Protein AF-E6QLZ9-F1 (afdb_monomer_lite)

Radius of gyration: 23.4 Å; chains: 1; bounding box: 49×41×102 Å

pLDDT: mean 77.68, std 17.99, range [35.31, 97.25]

Foldseek 3Di:
DDDDPPPPPVVVVVVVLLVVLVVLLVVLQVCVVVPHQLQVSLVSLVVVCVVNNLVSSLSSLVSHDLVSLLRNLQRHDLDLARSNLANQALLSLLVSLLCVVVVPDLACPSVLSSLLNNLVRDDPPPPPVRNLSNVVNNLPRPCSLVSLLSNCLRPPLQQLLCCFQPVGSDPPDDDPVSVVVLVCLLLPVDDQDLVVSVVRGDDPPNPLADQPPVQHGPDDDDDPLSGCPRDPCSSSSVVLVCCCPSPVVSSSVSVSVNSVVSSVVSVVVVVVVVVVVD

Secondary structure (DSSP, 8-state):
-PPP-SSSHHHHHHHHHHHHHHHHHHHHHHHHHTT--HHHHHHHHHHHHHHH-HHHHHHHHTTS-HHHHHHHHHHH---TT-HHHHT--HHHHHHHHHHHHHH--TT-HHHHHHHHHHHT----TT-HHHHHHHHHHHHTSTTHHHHHHHHHHHH-HHHHHHHHHHS-SS-SS--HHHHHHHHHHHTTSS---HHHHHHHSPPS------B-TTS-BSSS---GGGSTT-STTHHHHHHHHHHHHH-HHHHHHHHHHHHHHHHHHHHHHHHHHHHTT-

Sequence (278 aa):
MPIDQADATGAADTSTAMADVQVTAHRIAEYLEFGGDPARAGKDIQSFADQQGDAAVLAIIDKLSDMDLSGILRQYDLTHTSPIQQVISPDRFAALVELEHKYAPGDYAELRGMLTGVLFAESDDTDDKHTTDCLEAMIWQPHAMELLAGMFVRHAEDGILNFWLYGSFLVTVTDADNDLWLRDCLNGHITLDLNVVRSRAAHSFGDYPDLDEEGLPHGSEFVESDTRFGMTDGDLQQLCWLLREHQEDFFMDMMLQVLRMLKSRGRAAQGRVSRGVA

Organism: NCBI:txid410659

Structure (mmCIF, N/CA/C/O backbone):
data_AF-E6QLZ9-F1
#
_entry.id   AF-E6QLZ9-F1
#
loop_
_atom_site.group_PDB
_atom_site.id
_atom_site.type_symbol
_atom_site.label_atom_id
_atom_site.label_alt_id
_atom_site.label_comp_id
_atom_site.label_asym_id
_atom_site.label_entity_id
_atom_site.label_seq_id
_atom_site.pdbx_PDB_ins_code
_atom_site.Cartn_x
_atom_site.Cartn_y
_atom_site.Cartn_z
_atom_site.occupancy
_atom_site.B_iso_or_equiv
_atom_site.auth_seq_id
_atom_site.auth_comp_id
_atom_site.auth_asym_id
_atom_site.auth_atom_id
_atom_site.pdbx_PDB_model_num
ATOM 1 N N . MET A 1 1 ? -4.915 2.468 62.883 1.00 41.09 1 MET A N 1
ATOM 2 C CA . MET A 1 1 ? -4.636 2.164 61.468 1.00 41.09 1 MET A CA 1
ATOM 3 C C . MET A 1 1 ? -5.912 2.426 60.691 1.00 41.09 1 MET A C 1
ATOM 5 O O . MET A 1 1 ? -6.865 1.690 60.922 1.00 41.09 1 MET A O 1
ATOM 9 N N . PRO A 1 2 ? -5.998 3.497 59.890 1.00 40.94 2 PRO A N 1
ATOM 10 C CA . PRO A 1 2 ? -7.073 3.624 58.921 1.00 40.94 2 PRO A CA 1
ATOM 11 C C . PRO A 1 2 ? -6.727 2.743 57.713 1.00 40.94 2 PRO A C 1
ATOM 13 O O . PRO A 1 2 ? -5.579 2.715 57.276 1.00 40.94 2 PRO A O 1
ATOM 16 N N . ILE A 1 3 ? -7.700 1.959 57.260 1.00 42.94 3 ILE A N 1
ATOM 17 C CA . ILE A 1 3 ? -7.596 1.127 56.062 1.00 42.94 3 ILE A CA 1
ATOM 18 C C . ILE A 1 3 ? -7.822 2.056 54.873 1.00 42.94 3 ILE A C 1
ATOM 20 O O . ILE A 1 3 ? -8.818 2.777 54.829 1.00 42.94 3 ILE A O 1
ATOM 24 N N . ASP A 1 4 ? -6.847 2.057 53.976 1.00 41.81 4 ASP A N 1
ATOM 25 C CA 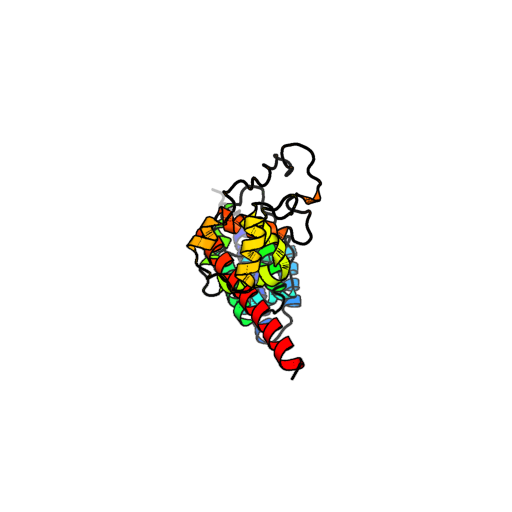. ASP A 1 4 ? -6.819 2.797 52.724 1.00 41.81 4 ASP A CA 1
ATOM 26 C C . ASP A 1 4 ? -8.030 2.400 51.864 1.00 41.81 4 ASP A C 1
ATOM 28 O O . ASP A 1 4 ? -8.203 1.232 51.519 1.00 41.81 4 ASP A O 1
ATOM 32 N N . GLN A 1 5 ? -8.923 3.354 51.598 1.00 43.41 5 GLN A N 1
ATOM 33 C CA . GLN A 1 5 ? -10.183 3.145 50.870 1.00 43.41 5 GLN A CA 1
ATOM 34 C C . GLN A 1 5 ? -10.114 3.684 49.429 1.00 43.41 5 GLN A C 1
ATOM 36 O O . GLN A 1 5 ? -11.146 3.854 48.787 1.00 43.41 5 GLN A O 1
ATOM 41 N N . ALA A 1 6 ? -8.910 3.965 48.919 1.00 44.19 6 ALA A N 1
ATOM 42 C CA . ALA A 1 6 ? -8.708 4.660 47.648 1.00 44.19 6 ALA A CA 1
ATOM 43 C C . ALA A 1 6 ? -8.648 3.753 46.398 1.00 4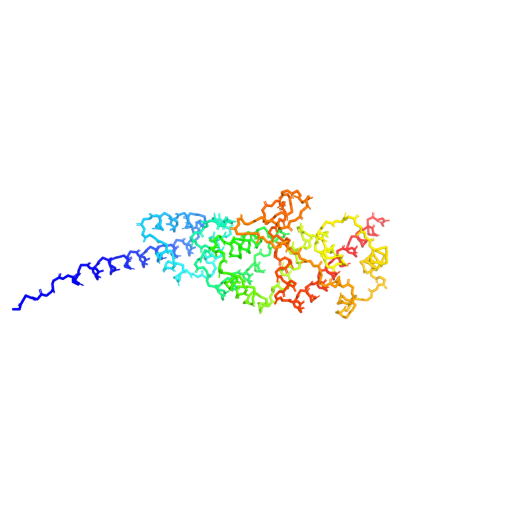4.19 6 ALA A C 1
ATOM 45 O O . ALA A 1 6 ? -8.690 4.275 45.291 1.00 44.19 6 ALA A O 1
ATOM 46 N N . ASP A 1 7 ? -8.605 2.423 46.541 1.00 45.38 7 ASP A N 1
ATOM 47 C CA . ASP A 1 7 ? -8.264 1.518 45.422 1.00 45.38 7 ASP A CA 1
ATOM 48 C C . ASP A 1 7 ? -9.463 0.758 44.806 1.00 45.38 7 ASP A C 1
ATOM 50 O O . ASP A 1 7 ? -9.324 0.002 43.849 1.00 45.38 7 ASP A O 1
ATOM 54 N N . ALA A 1 8 ? -10.678 0.939 45.337 1.00 46.69 8 ALA A N 1
ATOM 55 C CA . ALA A 1 8 ? -11.863 0.202 44.873 1.00 46.69 8 ALA A CA 1
ATOM 56 C C . ALA A 1 8 ? -12.632 0.901 43.734 1.00 46.69 8 ALA A C 1
ATOM 58 O O . ALA A 1 8 ? -13.356 0.245 42.986 1.00 46.69 8 ALA A O 1
ATOM 59 N N . THR A 1 9 ? -12.489 2.221 43.591 1.00 43.91 9 THR A N 1
ATOM 60 C CA . THR A 1 9 ? -13.260 3.020 42.624 1.00 43.91 9 THR A CA 1
ATOM 61 C C . THR A 1 9 ? -12.694 2.905 41.205 1.00 43.91 9 THR A C 1
ATOM 63 O O . THR A 1 9 ? -13.456 2.776 40.255 1.00 43.91 9 THR A O 1
ATOM 66 N N . GLY A 1 10 ? -11.364 2.839 41.057 1.00 41.75 10 GLY A N 1
ATOM 67 C CA . GLY A 1 10 ? -10.711 2.706 39.747 1.00 41.75 10 GLY A CA 1
ATOM 68 C C . GLY A 1 10 ? -10.923 1.345 39.073 1.00 41.75 10 GLY A C 1
ATOM 69 O O . GLY A 1 10 ? -11.013 1.276 37.850 1.00 41.75 10 GLY A O 1
ATOM 70 N N . ALA A 1 11 ? -11.065 0.269 39.856 1.00 44.88 11 ALA A N 1
ATOM 71 C CA . ALA A 1 11 ? -11.300 -1.086 39.346 1.00 44.88 11 ALA A CA 1
ATOM 72 C C . ALA A 1 11 ? -12.749 -1.314 38.863 1.00 44.88 11 ALA A C 1
ATOM 74 O O . ALA A 1 11 ? -12.989 -2.119 37.962 1.00 44.88 11 ALA A O 1
ATOM 75 N N . ALA A 1 12 ? -13.724 -0.610 39.448 1.00 47.06 12 ALA A N 1
ATOM 76 C CA . ALA A 1 12 ? -15.131 -0.712 39.056 1.00 47.06 12 ALA A CA 1
ATOM 77 C C . ALA A 1 12 ? -15.4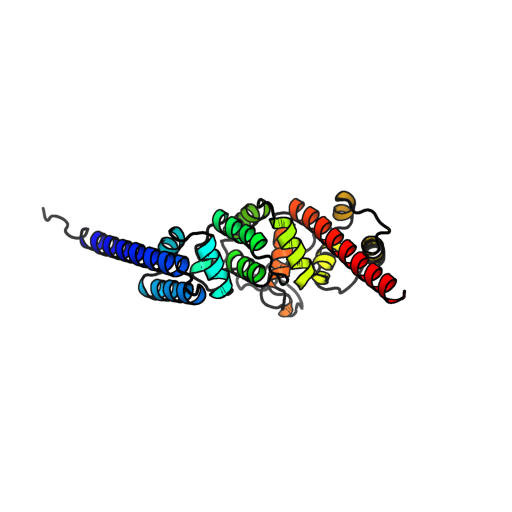24 0.027 37.735 1.00 47.06 12 ALA A C 1
ATOM 79 O O . ALA A 1 12 ? -16.148 -0.501 36.886 1.00 47.06 12 ALA A O 1
ATOM 80 N N . ASP A 1 13 ? -14.814 1.200 37.533 1.00 58.16 13 ASP A N 1
ATOM 81 C CA . ASP A 1 13 ? -14.963 1.988 36.301 1.00 58.16 13 ASP A CA 1
ATOM 82 C C . ASP A 1 13 ? -14.288 1.303 35.102 1.00 58.16 13 ASP A C 1
ATOM 84 O O . ASP A 1 13 ? -14.883 1.201 34.029 1.00 58.16 13 ASP A O 1
ATOM 88 N N . THR A 1 14 ? -13.099 0.715 35.291 1.00 59.75 14 THR A N 1
ATOM 89 C CA . THR A 1 14 ? -12.426 -0.069 34.234 1.00 59.75 14 THR A CA 1
ATOM 90 C C . THR A 1 14 ? -13.167 -1.363 33.896 1.00 59.75 14 THR A C 1
ATOM 92 O O . THR A 1 14 ? -13.288 -1.706 32.721 1.00 59.75 14 THR A O 1
ATOM 95 N N . SER A 1 15 ? -13.720 -2.072 34.887 1.00 62.19 15 SER A N 1
ATOM 96 C CA . SER A 1 15 ? -14.508 -3.287 34.632 1.00 62.19 15 SER A CA 1
ATOM 97 C C . SER A 1 15 ? -15.810 -3.004 33.875 1.00 62.19 15 SER A C 1
ATOM 99 O O . SER A 1 15 ? -16.261 -3.861 33.114 1.00 62.19 15 SER A O 1
ATOM 101 N N . THR A 1 16 ? -16.420 -1.835 34.085 1.00 66.75 16 THR A N 1
ATOM 102 C CA . THR A 1 16 ? -17.645 -1.421 33.382 1.00 66.75 16 THR A CA 1
ATOM 103 C C . THR A 1 16 ? -17.321 -1.005 31.947 1.00 66.75 16 THR A C 1
ATOM 105 O O . THR A 1 16 ? -17.942 -1.508 31.014 1.00 66.75 16 THR A O 1
ATOM 108 N N . ALA A 1 17 ? -16.261 -0.213 31.752 1.00 68.88 17 ALA A N 1
ATOM 109 C CA . ALA A 1 17 ? -15.787 0.175 30.424 1.00 68.88 17 ALA A CA 1
ATOM 110 C C . ALA A 1 17 ? -15.398 -1.038 29.556 1.00 68.88 17 ALA A C 1
ATOM 112 O O . ALA A 1 17 ? -15.766 -1.107 28.385 1.00 68.88 17 ALA A O 1
ATOM 113 N N . MET A 1 18 ? -14.724 -2.047 30.124 1.00 69.88 18 MET A N 1
ATOM 114 C CA . MET A 1 18 ? -14.396 -3.278 29.388 1.00 69.88 18 MET A CA 1
ATOM 115 C C . MET A 1 18 ? -15.630 -4.112 29.016 1.00 69.88 18 MET A C 1
ATOM 117 O O . MET A 1 18 ? -15.649 -4.739 27.955 1.00 69.88 18 MET A O 1
ATOM 121 N N . ALA A 1 19 ? -16.667 -4.129 29.858 1.00 79.12 19 ALA A N 1
ATOM 122 C CA . ALA A 1 19 ? -17.924 -4.797 29.526 1.00 79.12 19 ALA A CA 1
ATOM 123 C C . ALA A 1 19 ? -18.642 -4.084 28.366 1.00 79.12 19 ALA A C 1
ATOM 125 O O . ALA A 1 19 ? -19.123 -4.747 27.445 1.00 79.12 19 ALA A O 1
ATOM 126 N N . ASP A 1 20 ? -18.638 -2.750 28.364 1.00 82.06 20 ASP A N 1
ATOM 127 C CA . ASP A 1 20 ? -19.238 -1.934 27.305 1.00 82.06 20 ASP A CA 1
ATOM 128 C C . ASP A 1 20 ? -18.501 -2.088 25.966 1.00 82.06 20 ASP A C 1
ATOM 130 O O . ASP A 1 20 ? -19.143 -2.199 24.916 1.00 82.06 20 ASP A O 1
ATOM 134 N N . VAL A 1 21 ? -17.166 -2.188 25.993 1.00 84.75 21 VAL A N 1
ATOM 135 C CA . VAL A 1 21 ? -16.342 -2.538 24.822 1.00 84.75 21 VAL A CA 1
ATOM 136 C C . VAL A 1 21 ? -16.756 -3.897 24.261 1.00 84.75 21 VAL A C 1
ATOM 138 O O . VAL A 1 21 ? -17.013 -4.014 23.065 1.00 84.75 21 VAL A O 1
ATOM 141 N N . GLN A 1 22 ? -16.858 -4.924 25.111 1.00 84.12 22 GLN A N 1
ATOM 142 C CA . GLN A 1 22 ? -17.177 -6.284 24.673 1.00 84.12 22 GLN A CA 1
ATOM 143 C C . GLN A 1 22 ? -18.574 -6.363 24.039 1.00 84.12 22 GLN A C 1
ATOM 145 O O . GLN A 1 22 ? -18.751 -7.008 23.004 1.00 84.12 22 GLN A O 1
ATOM 150 N N . VAL A 1 23 ? -19.561 -5.691 24.639 1.00 87.88 23 VAL A N 1
ATOM 151 C CA . VAL A 1 23 ? -20.928 -5.607 24.101 1.00 87.88 23 VAL A CA 1
ATOM 152 C C . VAL A 1 23 ? -20.938 -4.867 22.765 1.00 87.88 23 VAL A C 1
ATOM 154 O O . VAL A 1 23 ? -21.578 -5.320 21.815 1.00 87.88 23 VAL A O 1
ATOM 157 N N . THR A 1 24 ? -20.211 -3.755 22.668 1.00 88.38 24 THR A N 1
ATOM 158 C CA . THR A 1 24 ? -20.151 -2.942 21.447 1.00 88.38 24 THR A CA 1
ATOM 159 C C . THR A 1 24 ? -19.466 -3.691 20.309 1.00 88.38 24 THR A C 1
ATOM 161 O O . THR A 1 24 ? -20.015 -3.755 19.209 1.00 88.38 24 THR A O 1
ATOM 164 N N . ALA A 1 25 ? -18.326 -4.330 20.576 1.00 87.19 25 ALA A N 1
ATOM 165 C CA . ALA A 1 25 ? -17.609 -5.136 19.597 1.00 87.19 25 ALA A CA 1
ATOM 166 C C . ALA A 1 25 ? -18.460 -6.303 19.082 1.00 87.19 25 ALA A C 1
ATOM 168 O O . ALA A 1 25 ? -18.544 -6.518 17.874 1.00 87.19 25 ALA A O 1
ATOM 169 N N . HIS A 1 26 ? -19.150 -7.013 19.982 1.00 89.38 26 HIS A N 1
ATOM 170 C CA . HIS A 1 26 ? -20.047 -8.100 19.594 1.00 89.38 26 HIS A CA 1
ATOM 171 C C . HIS A 1 26 ? -21.196 -7.603 18.709 1.00 89.38 26 HIS A C 1
ATOM 173 O O . HIS A 1 26 ? -21.475 -8.209 17.680 1.00 89.38 26 HIS A O 1
ATOM 179 N N . ARG A 1 27 ? -21.806 -6.461 19.056 1.00 92.50 27 ARG A N 1
ATOM 180 C CA . ARG A 1 27 ? -22.874 -5.843 18.258 1.00 92.50 27 ARG A CA 1
ATOM 181 C C . ARG A 1 27 ? -22.400 -5.456 16.858 1.00 92.50 27 ARG A C 1
ATOM 183 O O . ARG A 1 27 ? -23.151 -5.617 15.902 1.00 92.50 27 ARG A O 1
ATOM 190 N N . ILE A 1 28 ? -21.187 -4.915 16.737 1.00 91.75 28 ILE A N 1
ATOM 191 C CA . ILE A 1 28 ? -20.612 -4.529 15.442 1.00 91.75 28 ILE A CA 1
ATOM 192 C C . ILE A 1 28 ? -20.330 -5.771 14.594 1.00 91.75 28 ILE A C 1
ATOM 194 O O . ILE A 1 28 ? -20.731 -5.804 13.434 1.00 91.75 28 ILE A O 1
ATOM 198 N N . ALA A 1 29 ? -19.699 -6.794 15.173 1.00 88.94 29 ALA A N 1
ATOM 199 C CA . ALA A 1 29 ? -19.411 -8.042 14.470 1.00 88.94 29 ALA A CA 1
ATOM 200 C C . ALA A 1 29 ? -20.699 -8.727 13.983 1.00 88.94 29 ALA A C 1
ATOM 202 O O . ALA A 1 29 ? -20.805 -9.070 12.812 1.00 88.94 29 ALA A O 1
ATOM 203 N N . GLU A 1 30 ? -21.712 -8.840 14.848 1.00 92.44 30 GLU A N 1
ATOM 204 C CA . GLU A 1 30 ? -23.017 -9.404 14.486 1.00 92.44 30 GLU A CA 1
ATOM 205 C C . GLU A 1 30 ? -23.692 -8.586 13.370 1.00 92.44 30 GLU A C 1
ATOM 207 O O . GLU A 1 30 ? -24.206 -9.138 12.398 1.00 92.44 30 GLU A O 1
ATOM 212 N N . TYR A 1 31 ? -23.653 -7.253 13.465 1.00 92.88 31 TYR A N 1
ATOM 213 C CA . TYR A 1 31 ? -24.193 -6.371 12.432 1.00 92.88 31 TYR A CA 1
ATOM 214 C C . TYR A 1 31 ? -23.536 -6.606 11.064 1.00 92.88 31 TYR A C 1
ATOM 216 O O . TYR A 1 31 ? -24.244 -6.655 10.057 1.00 92.88 31 TYR A O 1
ATOM 224 N N . LEU A 1 32 ? -22.213 -6.778 11.021 1.00 91.50 32 LEU A N 1
ATOM 225 C CA . LEU A 1 32 ? -21.466 -7.030 9.786 1.00 91.50 32 LEU A CA 1
ATOM 226 C C . LEU A 1 32 ? -21.694 -8.447 9.245 1.00 91.50 32 LEU A C 1
ATOM 228 O O . LEU A 1 32 ? -21.910 -8.602 8.042 1.00 91.50 32 LEU A O 1
ATOM 232 N N . GLU A 1 33 ? -21.769 -9.457 10.117 1.00 89.88 33 GLU A N 1
ATOM 233 C CA . GLU A 1 33 ? -22.096 -10.842 9.744 1.00 89.88 33 GLU A CA 1
ATOM 234 C C . GLU A 1 33 ? -23.446 -10.929 9.012 1.00 89.88 33 GLU A C 1
ATOM 236 O O . GLU A 1 33 ? -23.596 -11.668 8.035 1.00 89.88 33 GLU A O 1
ATOM 241 N N . PHE A 1 34 ? -24.422 -10.114 9.424 1.00 91.31 34 PHE A N 1
ATOM 242 C CA . PHE A 1 34 ? -25.736 -10.033 8.783 1.00 91.31 34 PHE A CA 1
ATOM 243 C C . PHE A 1 34 ? -25.816 -9.033 7.614 1.00 91.31 34 PHE A C 1
ATOM 245 O O . PHE A 1 34 ? -26.915 -8.656 7.197 1.00 91.31 34 PHE A O 1
ATOM 252 N N . GLY A 1 35 ? -24.676 -8.633 7.040 1.00 87.75 35 GLY A N 1
ATOM 253 C CA . GLY A 1 35 ? -24.610 -7.785 5.846 1.00 87.75 35 GLY A CA 1
ATOM 254 C C . GLY A 1 35 ? -24.858 -6.301 6.119 1.00 87.75 35 GLY A C 1
ATOM 255 O O . GLY A 1 35 ? -25.320 -5.575 5.236 1.00 87.75 35 GLY A O 1
ATOM 256 N N . GLY A 1 36 ? -24.597 -5.853 7.346 1.00 90.56 36 GLY A N 1
ATOM 257 C CA . GLY A 1 36 ? -24.611 -4.447 7.714 1.00 90.56 36 GLY A CA 1
ATOM 258 C C . GLY A 1 36 ? -23.584 -3.622 6.934 1.00 90.56 36 GLY A C 1
ATOM 259 O O . GLY A 1 36 ? -22.563 -4.130 6.488 1.00 90.56 36 GLY A O 1
ATOM 260 N N . ASP A 1 37 ? -23.868 -2.329 6.776 1.00 89.81 37 ASP A N 1
ATOM 261 C CA . ASP A 1 37 ? -22.996 -1.352 6.112 1.00 89.81 37 ASP A CA 1
ATOM 262 C C . ASP A 1 37 ? -21.694 -1.099 6.911 1.00 89.81 37 ASP A C 1
ATOM 264 O O . ASP A 1 37 ? -21.768 -0.507 7.999 1.00 89.81 37 ASP A O 1
ATOM 268 N N . PRO A 1 38 ? -20.511 -1.472 6.385 1.00 88.50 38 PRO A N 1
ATOM 269 C CA . PRO A 1 38 ? -19.224 -1.236 7.038 1.00 88.50 38 PRO A CA 1
ATOM 270 C C . PRO A 1 38 ? -18.907 0.240 7.296 1.00 88.50 38 PRO A C 1
ATOM 272 O O . PRO A 1 38 ? -18.296 0.558 8.317 1.00 88.50 38 PRO A O 1
ATOM 275 N N . ALA A 1 39 ? -19.381 1.162 6.451 1.00 87.12 39 ALA A N 1
ATOM 276 C CA . ALA A 1 39 ? -19.193 2.595 6.679 1.00 87.12 39 ALA A CA 1
ATOM 277 C C . ALA A 1 39 ? -19.917 3.064 7.949 1.00 87.12 39 ALA A C 1
ATOM 279 O O . ALA A 1 39 ? -19.444 3.938 8.678 1.00 87.12 39 ALA A O 1
ATOM 280 N N . ARG A 1 40 ? -21.078 2.471 8.245 1.00 88.62 40 ARG A N 1
ATOM 281 C CA . ARG A 1 40 ? -21.809 2.742 9.485 1.00 88.62 40 ARG A CA 1
ATOM 282 C C . ARG A 1 40 ? -21.123 2.119 10.695 1.00 88.62 40 ARG A C 1
ATOM 284 O O . ARG A 1 40 ? -21.047 2.774 11.728 1.00 88.62 40 ARG A O 1
ATOM 291 N N . ALA A 1 41 ? -20.615 0.895 10.564 1.00 90.06 41 ALA A N 1
ATOM 292 C CA . ALA A 1 41 ? -19.849 0.256 11.630 1.00 90.06 41 ALA A CA 1
ATOM 293 C C . ALA A 1 41 ? -18.628 1.103 12.026 1.00 90.06 41 ALA A C 1
ATOM 295 O O . ALA A 1 41 ? -18.409 1.333 13.211 1.00 90.06 41 ALA A O 1
ATOM 296 N N . GLY A 1 42 ? -17.900 1.654 11.050 1.00 87.50 42 GLY A N 1
ATOM 297 C CA . GLY A 1 42 ? -16.791 2.572 11.316 1.00 87.50 42 GLY A CA 1
ATOM 298 C C . GLY A 1 42 ? -17.209 3.844 12.068 1.00 87.50 42 GLY A C 1
ATOM 299 O O . GLY A 1 42 ? -16.577 4.202 13.060 1.00 87.50 42 GLY A O 1
ATOM 300 N N . LYS A 1 43 ? -18.334 4.473 11.689 1.00 86.75 43 LYS A N 1
ATOM 301 C CA . LYS A 1 43 ? -18.897 5.626 12.430 1.00 86.75 43 LYS A CA 1
ATOM 302 C C . LYS A 1 43 ? -19.240 5.285 13.874 1.00 86.75 43 LYS A C 1
ATOM 304 O O . LYS A 1 43 ? -19.033 6.111 14.762 1.00 86.75 43 LYS A O 1
ATOM 309 N N . ASP A 1 44 ? -19.785 4.094 14.103 1.00 88.12 44 ASP A N 1
ATOM 310 C CA . ASP A 1 44 ? -20.133 3.627 15.442 1.00 88.12 44 ASP A CA 1
ATOM 311 C C . ASP A 1 44 ? -18.869 3.409 16.294 1.00 88.12 44 ASP A C 1
ATOM 313 O O . ASP A 1 44 ? -18.875 3.765 17.472 1.00 88.12 44 ASP A O 1
ATOM 317 N N . ILE A 1 45 ? -17.780 2.896 15.702 1.00 87.81 45 ILE A N 1
ATOM 318 C CA . ILE A 1 45 ? -16.473 2.756 16.372 1.00 87.81 45 ILE A CA 1
ATOM 319 C C . ILE A 1 45 ? -15.902 4.129 16.727 1.00 87.81 45 ILE A C 1
ATOM 321 O O . ILE A 1 45 ? -15.531 4.342 17.878 1.00 87.81 45 ILE A O 1
ATOM 325 N N . GLN A 1 46 ? -15.889 5.077 15.786 1.00 84.69 46 GLN A N 1
ATOM 326 C CA . GLN A 1 46 ? -15.408 6.437 16.048 1.00 84.69 46 GLN A CA 1
ATOM 327 C C . GLN A 1 46 ? -16.229 7.125 17.141 1.00 84.69 46 GLN A C 1
ATOM 329 O O . GLN A 1 46 ? -15.681 7.670 18.090 1.00 84.69 46 GLN A O 1
ATOM 334 N N . SER A 1 47 ? -17.558 7.037 17.061 1.00 85.62 47 SER A N 1
ATOM 335 C CA . SER A 1 47 ? -18.445 7.644 18.061 1.00 85.62 47 SER A CA 1
ATOM 336 C C . SER A 1 47 ? -18.225 7.057 19.457 1.00 85.62 47 SER A C 1
ATOM 338 O O . SER A 1 47 ? -18.469 7.731 20.458 1.00 85.62 47 SER A O 1
ATOM 340 N N . PHE A 1 48 ? -17.813 5.789 19.532 1.00 84.88 48 PHE A N 1
ATOM 341 C CA . PHE A 1 48 ? -17.444 5.133 20.778 1.00 84.88 48 PHE A CA 1
ATOM 342 C C . PHE A 1 48 ? -16.061 5.586 21.270 1.00 84.88 48 PHE A C 1
ATOM 344 O O . PHE A 1 48 ? -15.913 5.846 22.463 1.00 84.88 48 PHE A O 1
ATOM 351 N N . ALA A 1 49 ? -15.093 5.765 20.364 1.00 82.12 49 ALA A N 1
ATOM 352 C CA . ALA A 1 49 ? -13.787 6.367 20.648 1.00 82.12 49 ALA A CA 1
ATOM 353 C C . ALA A 1 49 ? -13.931 7.755 21.281 1.00 82.12 49 ALA A C 1
ATOM 355 O O . ALA A 1 49 ? -13.385 8.011 22.348 1.00 82.12 49 ALA A O 1
ATOM 356 N N . ASP A 1 50 ? -14.762 8.615 20.690 1.00 83.56 50 ASP A N 1
ATOM 357 C CA . ASP A 1 50 ? -14.993 9.981 21.171 1.00 83.56 50 ASP A CA 1
ATOM 358 C C . ASP A 1 50 ? -15.558 10.015 22.609 1.00 83.56 50 ASP A C 1
ATOM 360 O O . ASP A 1 50 ? -15.430 11.015 23.316 1.00 83.56 50 ASP A O 1
ATOM 364 N N . GLN A 1 51 ? -16.201 8.927 23.054 1.00 84.50 51 GLN A N 1
ATOM 365 C CA . GLN A 1 51 ? -16.801 8.800 24.387 1.00 84.50 51 GLN A CA 1
ATOM 366 C C . GLN A 1 51 ? -15.885 8.112 25.406 1.00 84.50 51 GLN A C 1
ATOM 368 O O . GLN A 1 51 ? -15.939 8.455 26.586 1.00 84.50 51 GLN A O 1
ATOM 373 N N . GLN A 1 52 ? -15.097 7.124 24.975 1.00 81.50 52 GLN A N 1
ATOM 374 C CA . GLN A 1 52 ? -14.355 6.205 25.853 1.00 81.50 52 GLN A CA 1
ATOM 375 C C . GLN A 1 52 ? -12.825 6.294 25.692 1.00 81.50 52 GLN A C 1
ATOM 377 O O . GLN A 1 52 ? -12.088 5.687 26.469 1.00 81.50 52 GLN A O 1
ATOM 382 N N . GLY A 1 53 ? -12.340 7.059 24.712 1.00 81.69 53 GLY A N 1
ATOM 383 C CA . GLY A 1 53 ? -10.931 7.207 24.346 1.00 81.69 53 GLY A CA 1
ATOM 384 C C . GLY A 1 53 ? -10.404 6.118 23.399 1.00 81.69 53 GLY A C 1
ATOM 385 O O . GLY A 1 53 ? -11.033 5.080 23.181 1.00 81.69 53 GLY A O 1
ATOM 386 N N . ASP A 1 54 ? -9.198 6.334 22.870 1.00 77.88 54 ASP A N 1
ATOM 387 C CA . ASP A 1 54 ? -8.590 5.498 21.816 1.00 77.88 54 ASP A CA 1
ATOM 388 C C . ASP A 1 54 ? -8.249 4.073 22.276 1.00 77.88 54 ASP A C 1
ATOM 390 O O . ASP A 1 54 ? -8.305 3.119 21.499 1.00 77.88 54 ASP A O 1
ATOM 394 N N . ALA A 1 55 ? -7.988 3.878 23.573 1.00 78.94 55 ALA A N 1
ATOM 395 C CA . ALA A 1 55 ? -7.783 2.545 24.147 1.00 78.94 55 ALA A CA 1
ATOM 396 C C . ALA A 1 55 ? -9.005 1.627 23.940 1.00 78.94 55 ALA A C 1
ATOM 398 O O . ALA A 1 55 ? -8.871 0.404 23.840 1.00 78.94 55 ALA A O 1
ATOM 399 N N . ALA A 1 56 ? -10.200 2.215 23.845 1.00 80.12 56 ALA A N 1
ATOM 400 C CA . ALA A 1 56 ? -11.437 1.495 23.596 1.00 80.12 56 ALA A CA 1
ATOM 401 C C . ALA A 1 56 ? -11.554 1.054 22.121 1.00 80.12 56 ALA A C 1
ATOM 403 O O . ALA A 1 56 ? -12.105 -0.012 21.841 1.00 80.12 56 ALA A O 1
ATOM 404 N N . VAL A 1 57 ? -10.970 1.819 21.190 1.00 82.81 57 VAL A N 1
ATOM 405 C CA . VAL A 1 57 ? -10.899 1.493 19.754 1.00 82.81 57 VAL A CA 1
ATOM 406 C C . VAL A 1 57 ? -10.044 0.258 19.525 1.00 82.81 57 VAL A C 1
ATOM 408 O O . VAL A 1 57 ? -10.506 -0.691 18.891 1.00 82.81 57 VAL A O 1
ATOM 411 N N . LEU A 1 58 ? -8.847 0.220 20.121 1.00 83.69 58 LEU A N 1
ATOM 412 C CA . LEU A 1 58 ? -7.963 -0.947 20.068 1.00 83.69 58 LEU A CA 1
ATOM 413 C C . LEU A 1 58 ? -8.684 -2.214 20.552 1.00 83.69 58 LEU A C 1
ATOM 415 O O . LEU A 1 58 ? -8.627 -3.260 19.906 1.00 83.69 58 LEU A O 1
ATOM 419 N N . ALA A 1 59 ? -9.406 -2.112 21.669 1.00 83.50 59 ALA A N 1
ATOM 420 C CA . ALA A 1 59 ? -10.095 -3.248 22.263 1.00 83.50 59 ALA A CA 1
ATOM 421 C C . ALA A 1 59 ? -11.302 -3.734 21.435 1.00 83.50 59 ALA A C 1
ATOM 423 O O . ALA A 1 59 ? -11.600 -4.929 21.453 1.00 83.50 59 ALA A O 1
ATOM 424 N N . ILE A 1 60 ? -11.974 -2.850 20.684 1.00 87.38 60 ILE A N 1
ATOM 425 C CA . ILE A 1 60 ? -12.993 -3.253 19.701 1.00 87.38 60 ILE A CA 1
ATOM 426 C C . ILE A 1 60 ? -12.336 -3.920 18.493 1.00 87.38 60 ILE A C 1
ATOM 428 O O . ILE A 1 60 ? -12.762 -4.999 18.082 1.00 87.38 60 ILE A O 1
ATOM 432 N N . ILE A 1 61 ? -11.299 -3.296 17.933 1.00 88.06 61 ILE A N 1
ATOM 433 C CA . ILE A 1 61 ? -10.617 -3.779 16.730 1.00 88.06 61 ILE A CA 1
ATOM 434 C C . ILE A 1 61 ? -10.045 -5.177 16.958 1.00 88.06 61 ILE A C 1
ATOM 436 O O . ILE A 1 61 ? -10.220 -6.044 16.104 1.00 88.06 61 ILE A O 1
ATOM 440 N N . ASP A 1 62 ? -9.457 -5.456 18.123 1.00 86.56 62 ASP A N 1
ATOM 441 C CA . ASP A 1 62 ? -8.975 -6.790 18.530 1.00 86.56 62 ASP A CA 1
ATOM 442 C C . ASP A 1 62 ? -10.047 -7.899 18.448 1.00 86.56 62 ASP A C 1
ATOM 444 O O . ASP A 1 62 ? -9.727 -9.082 18.352 1.00 86.56 62 ASP A O 1
ATOM 448 N N . LYS A 1 63 ? -11.337 -7.544 18.460 1.00 87.69 63 LYS A N 1
ATOM 449 C CA . LYS A 1 63 ? -12.453 -8.501 18.384 1.00 87.69 63 LYS A CA 1
ATOM 450 C C . LYS A 1 63 ? -13.065 -8.648 16.996 1.00 87.69 63 LYS A C 1
ATOM 452 O O . LYS A 1 63 ? -13.851 -9.574 16.799 1.00 87.69 63 LYS A O 1
ATOM 457 N N . LEU A 1 64 ? -12.742 -7.766 16.055 1.00 89.38 64 LEU A N 1
ATOM 458 C CA . LEU A 1 64 ? -13.233 -7.861 14.681 1.00 89.38 64 LEU A CA 1
ATOM 459 C C . LEU A 1 64 ? -12.434 -8.895 13.888 1.00 89.38 64 LEU A C 1
ATOM 461 O O . LEU A 1 64 ? -11.243 -9.083 14.129 1.00 89.38 64 LEU A O 1
ATOM 465 N N . SER A 1 65 ? -13.073 -9.544 12.914 1.00 91.19 65 SER A N 1
ATOM 466 C CA . SER A 1 65 ? -12.339 -10.345 11.934 1.00 91.19 65 SER A CA 1
ATOM 467 C C . SER A 1 65 ? -11.560 -9.436 10.973 1.00 91.19 65 SER A C 1
ATOM 469 O O . SER A 1 65 ? -11.917 -8.272 10.782 1.00 91.19 65 SER A O 1
ATOM 471 N N . ASP A 1 66 ? -10.515 -9.954 10.324 1.00 91.06 66 ASP A N 1
ATOM 472 C CA . ASP A 1 66 ? -9.769 -9.172 9.324 1.00 91.06 66 ASP A CA 1
ATOM 473 C C . ASP A 1 66 ? -10.631 -8.823 8.103 1.00 91.06 66 ASP A C 1
ATOM 475 O O . ASP A 1 66 ? -10.434 -7.786 7.476 1.00 91.06 66 ASP A O 1
ATOM 479 N N . MET A 1 67 ? -11.631 -9.652 7.784 1.00 89.25 67 MET A N 1
ATOM 480 C CA . MET A 1 67 ? -12.587 -9.374 6.710 1.00 89.25 67 MET A CA 1
ATOM 481 C C . MET A 1 67 ? -13.484 -8.181 7.055 1.00 89.25 67 MET A C 1
ATOM 483 O O . MET A 1 67 ? -13.652 -7.288 6.226 1.00 89.25 67 MET A O 1
ATOM 487 N N . ASP A 1 68 ? -14.011 -8.146 8.279 1.00 90.19 68 ASP A N 1
ATOM 488 C CA . ASP A 1 68 ? -14.850 -7.049 8.769 1.00 90.19 68 ASP A CA 1
ATOM 489 C C . ASP A 1 68 ? -14.055 -5.748 8.867 1.00 90.19 68 ASP A C 1
ATOM 491 O O . ASP A 1 68 ? -14.503 -4.704 8.393 1.00 90.19 68 ASP A O 1
ATOM 495 N N . LEU A 1 69 ? -12.844 -5.820 9.430 1.00 89.12 69 LEU A N 1
ATOM 496 C CA . LEU A 1 69 ? -11.955 -4.670 9.548 1.00 89.12 69 LEU A CA 1
ATOM 497 C C . LEU A 1 69 ? -11.543 -4.134 8.170 1.00 89.12 69 LEU A C 1
ATOM 499 O O . LEU A 1 69 ? -11.614 -2.929 7.946 1.00 89.12 69 LEU A O 1
ATOM 503 N N . SER A 1 70 ? -11.194 -5.015 7.225 1.00 87.69 70 SER A N 1
ATOM 504 C CA . SER A 1 70 ? -10.936 -4.639 5.829 1.00 87.69 70 SER A CA 1
ATOM 505 C C . SER A 1 70 ? -12.154 -3.942 5.218 1.00 87.69 70 SER A C 1
ATOM 507 O O . SER A 1 70 ? -12.021 -2.865 4.642 1.00 87.69 70 SER A O 1
ATOM 509 N N . GLY A 1 71 ? -13.360 -4.487 5.408 1.00 87.38 71 GLY A N 1
ATOM 510 C CA . GLY A 1 71 ? -14.598 -3.866 4.939 1.00 87.38 71 GLY A CA 1
ATOM 511 C C . GLY A 1 71 ? -14.815 -2.456 5.495 1.00 87.38 71 GLY A C 1
ATOM 512 O O . GLY A 1 71 ? -15.197 -1.558 4.741 1.00 87.38 71 GLY A O 1
ATOM 513 N N . ILE A 1 72 ? -14.538 -2.253 6.787 1.00 87.69 72 ILE A N 1
ATOM 514 C CA . ILE A 1 72 ? -14.623 -0.942 7.441 1.00 87.69 72 ILE A CA 1
ATOM 515 C C . ILE A 1 72 ? -13.601 0.018 6.833 1.00 87.69 72 ILE A C 1
ATOM 517 O O . ILE A 1 72 ? -14.001 1.075 6.360 1.00 87.69 72 ILE A O 1
ATOM 521 N N . LEU A 1 73 ? -12.315 -0.340 6.777 1.00 84.31 73 LEU A N 1
ATOM 522 C CA . LEU A 1 73 ? -11.266 0.543 6.245 1.00 84.31 73 LEU A CA 1
ATOM 523 C C . LEU A 1 73 ? -11.549 0.967 4.798 1.00 84.31 73 LEU A C 1
ATOM 525 O O . LEU A 1 73 ? -11.417 2.135 4.453 1.00 84.31 73 LEU A O 1
ATOM 529 N N . ARG A 1 74 ? -12.042 0.048 3.963 1.00 80.75 74 ARG A N 1
ATOM 530 C CA . ARG A 1 74 ? -12.380 0.340 2.562 1.00 80.75 74 ARG A CA 1
ATOM 531 C C . ARG A 1 74 ? -13.509 1.360 2.391 1.00 80.75 74 ARG A C 1
ATOM 533 O O . ARG A 1 74 ? -13.521 2.085 1.401 1.00 80.75 74 ARG A O 1
ATOM 540 N N . GLN A 1 75 ? -14.507 1.349 3.275 1.00 79.12 75 GLN A N 1
ATOM 541 C CA . GLN A 1 75 ? -15.767 2.084 3.070 1.00 79.12 75 GLN A CA 1
ATOM 542 C C . GLN A 1 75 ? -15.951 3.263 4.019 1.00 79.12 75 GLN A C 1
ATOM 544 O O . GLN A 1 75 ? -16.719 4.179 3.722 1.00 79.12 75 GLN A O 1
ATOM 549 N N . TYR A 1 76 ? -15.296 3.219 5.173 1.00 73.56 76 TYR A N 1
ATOM 550 C CA . TYR A 1 76 ? -15.394 4.244 6.193 1.00 73.56 76 TYR A CA 1
ATOM 551 C C . TYR A 1 76 ? -14.257 5.254 6.093 1.00 73.56 76 TYR A C 1
ATOM 553 O O . TYR A 1 76 ? -14.538 6.451 6.117 1.00 73.56 76 TYR A O 1
ATOM 561 N N . ASP A 1 77 ? -13.004 4.797 5.994 1.00 64.88 77 ASP A N 1
ATOM 562 C CA . ASP A 1 77 ? -11.884 5.676 6.314 1.00 64.88 77 ASP A CA 1
ATOM 563 C C . ASP A 1 77 ? -10.600 5.373 5.542 1.00 64.88 77 ASP A C 1
ATOM 565 O O . ASP A 1 77 ? -9.906 4.388 5.799 1.00 64.88 77 ASP A O 1
ATOM 569 N N . LEU A 1 78 ? -10.270 6.284 4.625 1.00 61.25 78 LEU A N 1
ATOM 570 C CA . LEU A 1 78 ? -8.981 6.353 3.934 1.00 61.25 78 LEU A CA 1
ATOM 571 C C . LEU A 1 78 ? -8.156 7.565 4.415 1.00 61.25 78 LEU A C 1
ATOM 573 O O . LEU A 1 78 ? -7.215 7.959 3.733 1.00 61.25 78 LEU A O 1
ATOM 577 N N . THR A 1 79 ? -8.531 8.212 5.529 1.00 59.56 79 THR A N 1
ATOM 578 C CA . THR A 1 79 ? -7.881 9.444 6.007 1.00 59.56 79 THR A CA 1
ATOM 579 C C . THR A 1 79 ? -6.893 9.172 7.139 1.00 59.56 79 THR A C 1
ATOM 581 O O . THR A 1 79 ? -7.188 8.420 8.060 1.00 59.56 79 THR A O 1
ATOM 584 N N . HIS A 1 80 ? -5.738 9.844 7.097 1.00 55.09 80 HIS A N 1
ATOM 585 C CA . HIS A 1 80 ? -4.602 9.668 8.018 1.00 55.09 80 HIS A CA 1
ATOM 586 C C . HIS A 1 80 ? -4.874 9.973 9.499 1.00 55.09 80 HIS A C 1
ATOM 588 O O . HIS A 1 80 ? -4.039 9.687 10.352 1.00 55.09 80 HIS A O 1
ATOM 594 N N . THR A 1 81 ? -6.012 10.591 9.819 1.00 59.41 81 THR A N 1
ATOM 595 C CA . THR A 1 81 ? -6.348 11.053 11.175 1.00 59.41 81 THR A CA 1
ATOM 596 C C . THR A 1 81 ? -7.258 10.079 11.924 1.00 59.41 81 THR A C 1
ATOM 598 O O . THR A 1 81 ? -7.858 10.446 12.932 1.00 59.41 81 THR A O 1
ATOM 601 N N . SER A 1 82 ? -7.429 8.857 11.415 1.00 69.44 82 SER A N 1
ATOM 602 C CA . SER A 1 82 ? -8.328 7.866 12.001 1.00 69.44 82 SER A CA 1
ATOM 603 C C . SER A 1 82 ? -7.696 7.141 13.196 1.00 69.44 82 SER A C 1
ATOM 605 O O . SER A 1 82 ? -6.707 6.424 13.007 1.00 69.44 82 SER A O 1
ATOM 607 N N . PRO A 1 83 ? -8.307 7.172 14.396 1.00 73.88 83 PRO A N 1
ATOM 608 C CA . PRO A 1 83 ? -7.897 6.331 15.524 1.00 73.88 83 PRO A CA 1
ATOM 609 C C . PRO A 1 83 ? -7.931 4.832 15.195 1.00 73.88 83 PRO A C 1
ATOM 611 O O . PRO A 1 83 ? -7.225 4.041 15.813 1.00 73.88 83 PRO A O 1
ATOM 614 N N . ILE A 1 84 ? -8.746 4.421 14.212 1.00 79.19 84 ILE A N 1
ATOM 615 C CA . ILE A 1 84 ? -8.832 3.026 13.760 1.00 79.19 84 ILE A CA 1
ATOM 616 C C . ILE A 1 84 ? -7.532 2.602 13.073 1.00 79.19 84 ILE A C 1
ATOM 618 O O . ILE A 1 84 ? -7.086 1.480 13.290 1.00 79.19 84 ILE A O 1
ATOM 622 N N . GLN A 1 85 ? -6.927 3.475 12.261 1.00 76.25 85 GLN A N 1
ATOM 623 C CA . GLN A 1 85 ? -5.705 3.170 11.508 1.00 76.25 85 GLN A CA 1
ATOM 624 C C . GLN A 1 85 ? -4.460 3.174 12.408 1.00 76.25 85 GLN A C 1
ATOM 626 O O . GLN A 1 85 ? -3.588 2.329 12.231 1.00 76.25 85 GLN A O 1
ATOM 631 N N . GLN A 1 86 ? -4.426 4.037 13.430 1.00 75.62 86 GLN A N 1
ATOM 632 C CA . GLN A 1 86 ? -3.297 4.173 14.367 1.00 75.62 86 GLN A CA 1
ATOM 633 C C . GLN A 1 86 ? -3.073 2.959 15.282 1.00 75.62 86 GLN A C 1
ATOM 635 O O . GLN A 1 86 ? -1.989 2.783 15.830 1.00 75.62 86 GLN A O 1
ATOM 640 N N . VAL A 1 87 ? -4.091 2.120 15.485 1.00 80.88 87 VAL A N 1
ATOM 641 C CA . VAL A 1 87 ? -4.011 0.979 16.416 1.00 80.88 87 VAL A CA 1
ATOM 642 C C . VAL A 1 87 ? -3.804 -0.367 15.715 1.00 80.88 87 VAL A C 1
ATOM 644 O O . VAL A 1 87 ? -3.829 -1.417 16.363 1.00 80.88 87 VAL A O 1
ATOM 647 N N . ILE A 1 88 ? -3.623 -0.367 14.392 1.00 85.69 88 ILE A N 1
ATOM 648 C CA . ILE A 1 88 ? -3.400 -1.585 13.609 1.00 85.69 88 ILE A CA 1
ATOM 649 C C . ILE A 1 88 ? -1.956 -2.049 13.818 1.00 85.69 88 ILE A C 1
ATOM 651 O O . ILE A 1 88 ? -1.011 -1.310 13.576 1.00 85.69 88 ILE A O 1
ATOM 655 N N . SER A 1 89 ? -1.766 -3.295 14.257 1.00 88.88 89 SER A N 1
ATOM 656 C CA . SER A 1 89 ? -0.423 -3.875 14.362 1.00 88.88 89 SER A CA 1
ATOM 657 C C . SER A 1 89 ? 0.166 -4.199 12.978 1.00 88.88 89 SER A C 1
ATOM 659 O O . SER A 1 89 ? -0.599 -4.513 12.063 1.00 88.88 89 SER A O 1
ATOM 661 N N . PRO A 1 90 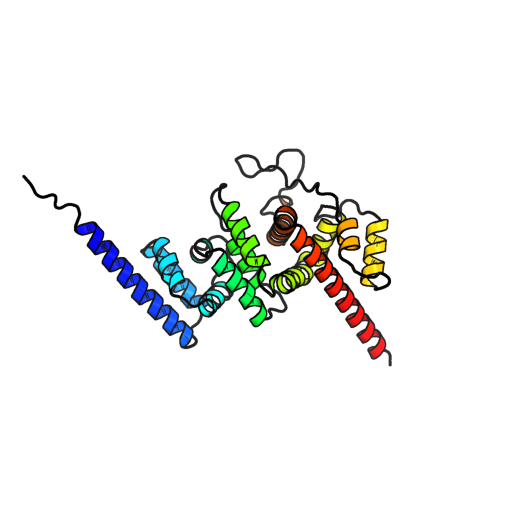? 1.505 -4.242 12.822 1.00 91.94 90 PRO A N 1
ATOM 662 C CA . PRO A 1 90 ? 2.157 -4.585 11.553 1.00 91.94 90 PRO A CA 1
ATOM 663 C C . PRO A 1 90 ? 1.672 -5.892 10.913 1.00 91.94 90 PRO A C 1
ATOM 665 O O . PRO A 1 90 ? 1.324 -5.924 9.733 1.00 91.94 90 PRO A O 1
ATOM 668 N N . ASP A 1 91 ? 1.560 -6.962 11.703 1.00 92.69 91 ASP A N 1
ATOM 669 C CA . ASP A 1 91 ? 1.072 -8.261 11.219 1.00 92.69 91 ASP A CA 1
ATOM 670 C C . ASP A 1 91 ? -0.367 -8.177 10.702 1.00 92.69 91 ASP A C 1
ATOM 672 O O . ASP A 1 91 ? -0.730 -8.803 9.702 1.00 92.69 91 ASP A O 1
ATOM 676 N N . ARG A 1 92 ? -1.202 -7.387 11.384 1.00 91.88 92 ARG A N 1
ATOM 677 C CA . ARG A 1 92 ? -2.599 -7.217 11.006 1.00 91.88 92 ARG A CA 1
ATOM 678 C C . ARG A 1 92 ? -2.736 -6.341 9.771 1.00 91.88 92 ARG A C 1
ATOM 680 O O . ARG A 1 92 ? -3.524 -6.670 8.893 1.00 91.88 92 ARG A O 1
ATOM 687 N N . PHE A 1 93 ? -1.941 -5.281 9.667 1.00 91.81 93 PHE A N 1
ATOM 688 C CA . PHE A 1 93 ? -1.827 -4.476 8.455 1.00 91.81 93 PHE A CA 1
ATOM 689 C C . PHE A 1 93 ? -1.453 -5.346 7.251 1.00 91.81 93 PHE A C 1
ATOM 691 O O . PHE A 1 93 ? -2.145 -5.325 6.234 1.00 91.81 93 PHE A O 1
ATOM 698 N N . ALA A 1 94 ? -0.433 -6.192 7.390 1.00 94.31 94 ALA A N 1
ATOM 699 C CA . ALA A 1 94 ? -0.017 -7.101 6.331 1.00 94.31 94 ALA A CA 1
ATOM 700 C C . ALA A 1 94 ? -1.137 -8.078 5.923 1.00 94.31 94 ALA A C 1
ATOM 702 O O . ALA A 1 94 ? -1.390 -8.270 4.732 1.00 94.31 94 ALA A O 1
ATOM 703 N N . ALA A 1 95 ? -1.868 -8.642 6.891 1.00 92.94 95 ALA A N 1
ATOM 704 C CA . ALA A 1 95 ? -3.018 -9.501 6.612 1.00 92.94 95 ALA A CA 1
ATOM 705 C C . ALA A 1 95 ? -4.136 -8.765 5.848 1.00 92.94 95 ALA A C 1
ATOM 707 O O . ALA A 1 95 ? -4.742 -9.335 4.939 1.00 92.94 95 ALA A O 1
ATOM 708 N N . LEU A 1 96 ? -4.395 -7.495 6.176 1.00 91.56 96 LEU A N 1
ATOM 709 C CA . LEU A 1 96 ? -5.378 -6.660 5.480 1.00 91.56 96 LEU A CA 1
ATOM 710 C C . LEU A 1 96 ? -4.947 -6.343 4.041 1.00 91.56 96 LEU A C 1
ATOM 712 O O . LEU A 1 96 ? -5.771 -6.438 3.132 1.00 91.56 96 LEU A O 1
ATOM 716 N N . VAL A 1 97 ? -3.662 -6.048 3.814 1.00 91.81 97 VAL A N 1
ATOM 717 C CA . VAL A 1 97 ? -3.107 -5.858 2.463 1.00 91.81 97 VAL A CA 1
ATOM 718 C C . VAL A 1 97 ? -3.240 -7.136 1.632 1.00 91.81 97 VAL A C 1
ATOM 720 O O . VAL A 1 97 ? -3.668 -7.080 0.482 1.00 91.81 97 VAL A O 1
ATOM 723 N N . GLU A 1 98 ? -2.955 -8.307 2.201 1.00 92.81 98 GLU A N 1
ATOM 724 C CA . GLU A 1 98 ? -3.136 -9.593 1.510 1.00 92.81 98 GLU A CA 1
ATOM 725 C C . GLU A 1 98 ? -4.606 -9.842 1.122 1.00 92.81 98 GLU A C 1
ATOM 727 O O . GLU A 1 98 ? -4.895 -10.401 0.058 1.00 92.81 98 GLU A O 1
ATOM 732 N N . LEU A 1 99 ? -5.567 -9.386 1.935 1.00 91.88 99 LEU A N 1
ATOM 733 C CA . LEU A 1 99 ? -6.987 -9.478 1.585 1.00 91.88 99 LEU A CA 1
ATOM 734 C C . LEU A 1 99 ? -7.352 -8.647 0.347 1.00 91.88 99 LEU A C 1
ATOM 736 O O . LEU A 1 99 ? -8.268 -9.049 -0.374 1.00 91.88 99 LEU A O 1
ATOM 740 N N . GLU A 1 100 ? -6.629 -7.568 0.033 1.00 90.00 100 GLU A N 1
ATOM 741 C CA . GLU A 1 100 ? -6.884 -6.748 -1.162 1.00 90.00 100 GLU A CA 1
ATOM 742 C C . GLU A 1 100 ? -6.751 -7.543 -2.467 1.00 90.00 100 GLU A C 1
ATOM 744 O O . GLU A 1 100 ? -7.487 -7.286 -3.426 1.00 90.00 100 GLU A O 1
ATOM 749 N N . HIS A 1 101 ? -5.921 -8.592 -2.493 1.00 88.44 101 HIS A N 1
ATOM 750 C CA . HIS A 1 101 ? -5.838 -9.490 -3.648 1.00 88.44 101 HIS A CA 1
ATOM 751 C C . HIS A 1 101 ? -7.174 -10.196 -3.942 1.00 88.44 101 HIS A C 1
ATOM 753 O O . HIS A 1 101 ? -7.507 -10.440 -5.102 1.00 88.44 101 HIS A O 1
ATOM 759 N N . LYS A 1 102 ? -7.992 -10.476 -2.916 1.00 85.88 102 LYS A N 1
ATOM 760 C CA . LYS A 1 102 ? -9.309 -11.121 -3.085 1.00 85.88 102 LYS A CA 1
ATOM 761 C C . LYS A 1 102 ? -10.358 -10.179 -3.664 1.00 85.88 102 LYS A C 1
ATOM 763 O O . LYS A 1 102 ? -11.282 -10.642 -4.332 1.00 85.88 102 LYS A O 1
ATOM 768 N N . TYR A 1 103 ? -10.236 -8.882 -3.395 1.00 75.75 103 TYR A N 1
ATOM 769 C CA . TYR A 1 103 ? -11.193 -7.876 -3.853 1.00 75.75 103 TYR A CA 1
ATOM 770 C C . TYR A 1 103 ? -10.880 -7.360 -5.261 1.00 75.75 103 TYR A C 1
ATOM 772 O O . TYR A 1 103 ? -11.760 -6.780 -5.896 1.00 75.75 103 TYR A O 1
ATOM 780 N N . ALA A 1 104 ? -9.664 -7.614 -5.761 1.00 60.75 104 ALA A N 1
ATOM 781 C CA . ALA A 1 104 ? -9.204 -7.280 -7.107 1.00 60.75 104 ALA A CA 1
ATOM 782 C C . ALA A 1 104 ? -9.621 -5.864 -7.563 1.00 60.75 104 ALA A C 1
ATOM 784 O O . ALA A 1 104 ? -10.275 -5.726 -8.607 1.00 60.75 104 ALA A O 1
ATOM 785 N N . PRO A 1 105 ? -9.293 -4.795 -6.810 1.00 62.12 105 PRO A N 1
ATOM 786 C CA . PRO A 1 105 ? -9.664 -3.458 -7.234 1.00 62.12 105 PRO A CA 1
ATOM 787 C C . PRO A 1 105 ? -8.864 -3.120 -8.493 1.00 62.12 105 PRO A C 1
ATOM 789 O O . PRO A 1 105 ? -7.656 -2.909 -8.446 1.00 62.12 105 PRO A O 1
ATOM 792 N N . GLY A 1 106 ? -9.544 -3.046 -9.641 1.00 68.69 106 GLY A N 1
ATOM 793 C CA . GLY A 1 106 ? -8.916 -2.652 -10.908 1.00 68.69 106 GLY A CA 1
ATOM 794 C C . GLY A 1 106 ? -8.277 -1.257 -10.867 1.00 68.69 106 GLY A C 1
ATOM 795 O O . GLY A 1 106 ? -7.497 -0.920 -11.757 1.00 68.69 106 GLY A O 1
ATOM 796 N N . ASP A 1 107 ? -8.606 -0.468 -9.841 1.00 82.88 107 ASP A N 1
ATOM 797 C CA . ASP A 1 107 ? -8.060 0.860 -9.593 1.00 82.88 107 ASP A CA 1
ATOM 798 C C . ASP A 1 107 ? -7.236 0.963 -8.304 1.00 82.88 107 ASP A C 1
ATOM 800 O O . ASP A 1 107 ? -6.754 2.038 -8.025 1.00 82.88 107 ASP A O 1
ATOM 804 N N . TYR A 1 108 ? -7.045 -0.085 -7.495 1.00 88.25 108 TYR A N 1
ATOM 805 C CA . TYR A 1 108 ? -6.213 -0.026 -6.271 1.00 88.25 108 TYR A CA 1
ATOM 806 C C . TYR A 1 108 ? -6.485 1.152 -5.302 1.00 88.25 108 TYR A C 1
ATOM 808 O O . TYR A 1 108 ? -5.624 1.470 -4.485 1.00 88.25 108 TYR A O 1
ATOM 816 N N . ALA A 1 109 ? -7.640 1.819 -5.376 1.00 84.44 109 ALA A N 1
ATOM 817 C CA . ALA A 1 109 ? -7.904 3.043 -4.620 1.00 84.44 109 ALA A CA 1
ATOM 818 C C . ALA A 1 109 ? -7.983 2.764 -3.114 1.00 84.44 109 ALA A C 1
ATOM 820 O O . ALA A 1 109 ? -7.412 3.497 -2.309 1.00 84.44 109 ALA A O 1
ATOM 821 N N . GLU A 1 110 ? -8.636 1.665 -2.739 1.00 84.75 110 GLU A N 1
ATOM 822 C CA . GLU A 1 110 ? -8.748 1.239 -1.349 1.00 84.75 110 GLU A CA 1
ATOM 823 C C . GLU A 1 110 ? -7.423 0.717 -0.796 1.00 84.75 110 GLU A C 1
ATOM 825 O O . GLU A 1 110 ? -7.074 1.044 0.334 1.00 84.75 110 GLU A O 1
ATOM 830 N N . LEU A 1 111 ? -6.652 -0.024 -1.604 1.00 88.75 111 LEU A N 1
ATOM 831 C CA . LEU A 1 111 ? -5.290 -0.415 -1.239 1.00 88.75 111 LEU A CA 1
ATOM 832 C C . LEU A 1 111 ? -4.435 0.830 -0.988 1.00 88.75 111 LEU A C 1
ATOM 834 O O . LEU A 1 111 ? -3.823 0.928 0.069 1.00 88.75 111 LEU A O 1
ATOM 838 N N . ARG A 1 112 ? -4.428 1.797 -1.919 1.00 87.06 112 ARG A N 1
ATOM 839 C CA . ARG A 1 112 ? -3.680 3.051 -1.763 1.00 87.06 112 ARG A CA 1
ATOM 840 C C . ARG A 1 112 ? -4.082 3.748 -0.468 1.00 87.06 112 ARG A C 1
ATOM 842 O O . ARG A 1 112 ? -3.213 4.021 0.343 1.00 87.06 112 ARG A O 1
ATOM 849 N N . GLY A 1 113 ? -5.374 3.986 -0.247 1.00 82.25 113 GLY A N 1
ATOM 850 C CA . GLY A 1 113 ? -5.827 4.681 0.957 1.00 82.25 113 GLY A CA 1
ATOM 851 C C . GLY A 1 113 ? -5.515 3.927 2.256 1.00 82.25 113 GLY A C 1
ATOM 852 O O . GLY A 1 113 ? -5.198 4.565 3.251 1.00 82.25 113 GLY A O 1
ATOM 853 N N . MET A 1 114 ? -5.510 2.590 2.247 1.00 86.94 114 MET A N 1
ATOM 854 C CA . MET A 1 114 ? -5.089 1.784 3.399 1.00 86.94 114 MET A CA 1
ATOM 855 C C . MET A 1 114 ? -3.585 1.898 3.672 1.00 86.94 114 MET A C 1
ATOM 857 O O . MET A 1 114 ? -3.193 2.122 4.814 1.00 86.94 114 MET A O 1
ATOM 861 N N . LEU A 1 115 ? -2.744 1.762 2.640 1.00 87.75 115 LEU A N 1
ATOM 862 C CA . LEU A 1 115 ? -1.290 1.912 2.768 1.00 87.75 115 LEU A CA 1
ATOM 863 C C . LEU A 1 115 ? -0.946 3.306 3.286 1.00 87.75 115 LEU A C 1
ATOM 865 O O . LEU A 1 115 ? -0.205 3.448 4.248 1.00 87.75 115 LEU A O 1
ATOM 869 N N . THR A 1 116 ? -1.537 4.320 2.666 1.00 81.69 116 THR A N 1
ATOM 870 C CA . THR A 1 116 ? -1.340 5.730 2.978 1.00 81.69 116 THR A CA 1
ATOM 871 C C . THR A 1 116 ? -1.820 6.057 4.396 1.00 81.69 116 THR A C 1
ATOM 873 O O . THR A 1 116 ? -1.082 6.663 5.167 1.00 81.69 116 THR A O 1
ATOM 876 N N . GLY A 1 117 ? -3.005 5.581 4.779 1.00 78.56 117 GLY A N 1
ATOM 877 C CA . GLY A 1 117 ? -3.578 5.809 6.101 1.00 78.56 117 GLY A CA 1
ATOM 878 C C . GLY A 1 117 ? -2.812 5.147 7.250 1.00 78.56 117 GLY A C 1
ATOM 879 O O . GLY A 1 117 ? -2.670 5.748 8.306 1.00 78.56 117 GLY A O 1
ATOM 880 N N . VAL A 1 118 ? -2.275 3.938 7.045 1.00 82.75 118 VAL A N 1
ATOM 881 C CA . VAL A 1 118 ? -1.531 3.213 8.093 1.00 82.75 118 VAL A CA 1
ATOM 882 C C . VAL A 1 118 ? -0.056 3.614 8.135 1.00 82.75 118 VAL A C 1
ATOM 884 O O . VAL A 1 118 ? 0.465 3.889 9.209 1.00 82.75 118 VAL A O 1
ATOM 887 N N . LEU A 1 119 ? 0.629 3.679 6.987 1.00 82.88 119 LEU A N 1
ATOM 888 C CA . LEU A 1 119 ? 2.069 3.983 6.939 1.00 82.88 119 LEU A CA 1
ATOM 889 C C . LEU A 1 119 ? 2.379 5.456 7.203 1.00 82.88 119 LEU A C 1
ATOM 891 O O . LEU A 1 119 ? 3.489 5.783 7.610 1.00 82.88 119 LEU A O 1
ATOM 895 N N . PHE A 1 120 ? 1.425 6.348 6.933 1.00 77.06 120 PHE A N 1
ATOM 896 C CA . PHE A 1 120 ? 1.600 7.788 7.114 1.00 77.06 120 PHE A CA 1
ATOM 897 C C . PHE A 1 120 ? 0.574 8.366 8.088 1.00 77.06 120 PHE A C 1
ATOM 899 O O . PHE A 1 120 ? 0.225 9.541 7.975 1.00 77.06 120 PHE A O 1
ATOM 906 N N . ALA A 1 121 ? 0.050 7.555 9.010 1.00 70.56 121 ALA A N 1
ATOM 907 C CA . ALA A 1 121 ? -0.688 8.088 10.148 1.00 70.56 121 ALA A CA 1
ATOM 908 C C . ALA A 1 121 ? 0.198 9.116 10.875 1.00 70.56 121 ALA A C 1
ATOM 910 O O . ALA A 1 121 ? 1.401 8.893 11.020 1.00 70.56 121 ALA A O 1
ATOM 911 N N . GLU A 1 122 ? -0.367 10.250 11.305 1.00 56.62 122 GLU A N 1
ATOM 912 C CA . GLU A 1 122 ? 0.353 11.207 12.156 1.00 56.62 122 GLU A CA 1
ATOM 913 C C . GLU A 1 122 ? 0.762 10.504 13.459 1.00 56.62 122 GLU A C 1
ATOM 915 O O . GLU A 1 122 ? -0.036 10.347 14.381 1.00 56.62 122 GLU A O 1
ATOM 920 N N . SER A 1 123 ? 2.011 10.062 13.521 1.00 52.12 123 SER A N 1
ATOM 921 C CA . SER A 1 123 ? 2.723 9.770 14.756 1.00 52.12 123 SER A CA 1
ATOM 922 C C . SER A 1 123 ? 3.795 10.839 14.916 1.00 52.12 123 SER A C 1
ATOM 924 O O . SER A 1 123 ? 4.445 11.183 13.925 1.00 52.12 123 SER A O 1
ATOM 926 N N . ASP A 1 124 ? 3.984 11.342 16.140 1.00 48.94 124 ASP A N 1
ATOM 927 C CA . ASP A 1 124 ? 5.130 12.183 16.520 1.00 48.94 124 ASP A CA 1
ATOM 928 C C . ASP A 1 124 ? 6.418 11.667 15.850 1.00 48.94 124 ASP A C 1
ATOM 930 O O . ASP A 1 124 ? 6.531 10.452 15.674 1.00 48.94 124 ASP A O 1
ATOM 934 N N . ASP A 1 125 ? 7.363 12.561 15.516 1.00 47.62 125 ASP A N 1
ATOM 935 C CA . ASP A 1 125 ? 8.619 12.403 14.730 1.00 47.62 125 ASP A CA 1
ATOM 936 C C . ASP A 1 125 ? 9.613 11.291 15.185 1.00 47.62 125 ASP A C 1
ATOM 938 O O . ASP A 1 125 ? 10.824 11.371 15.002 1.00 47.62 125 ASP A O 1
ATOM 942 N N . THR A 1 126 ? 9.126 10.238 15.833 1.00 44.00 126 THR A N 1
ATOM 943 C CA . THR A 1 126 ? 9.848 9.172 16.521 1.00 44.00 126 THR A CA 1
ATOM 944 C C . THR A 1 126 ? 9.407 7.758 16.131 1.00 44.00 126 THR A C 1
ATOM 946 O O . THR A 1 126 ? 10.046 6.818 16.606 1.00 44.00 126 THR A O 1
ATOM 949 N N . ASP A 1 127 ? 8.391 7.563 15.273 1.00 59.47 127 ASP A N 1
ATOM 950 C CA . ASP A 1 127 ? 7.896 6.213 14.929 1.00 59.47 127 ASP A CA 1
ATOM 951 C C . ASP A 1 127 ? 8.165 5.738 13.488 1.00 59.47 127 ASP A C 1
ATOM 953 O O . ASP A 1 127 ? 7.400 4.966 12.907 1.00 59.47 127 ASP A O 1
ATOM 957 N N . ASP A 1 128 ? 9.338 6.083 12.941 1.00 67.19 128 ASP A N 1
ATOM 958 C CA . ASP A 1 128 ? 9.905 5.424 11.744 1.00 67.19 128 ASP A CA 1
ATOM 959 C C . ASP A 1 128 ? 9.925 3.892 11.884 1.00 67.19 128 ASP A C 1
ATOM 961 O O . ASP A 1 128 ? 9.886 3.142 10.900 1.00 67.19 128 ASP A O 1
ATOM 965 N N . LYS A 1 129 ? 9.973 3.410 13.131 1.00 80.56 129 LYS A N 1
ATOM 966 C CA . LYS A 1 129 ? 9.960 1.992 13.449 1.00 80.56 129 LYS A CA 1
ATOM 967 C C . LYS A 1 129 ? 8.623 1.340 13.104 1.00 80.56 129 LYS A C 1
ATOM 969 O O . LYS A 1 129 ? 8.652 0.309 12.442 1.00 80.56 129 LYS A O 1
ATOM 974 N N . HIS A 1 130 ? 7.482 1.906 13.502 1.00 82.81 130 HIS A N 1
ATOM 975 C CA . HIS A 1 130 ? 6.181 1.331 13.152 1.00 82.81 130 HIS A CA 1
ATOM 976 C C . HIS A 1 130 ? 5.999 1.225 11.634 1.00 82.81 130 HIS A C 1
ATOM 978 O O . HIS A 1 130 ? 5.620 0.168 11.128 1.00 82.81 130 HIS A O 1
ATOM 984 N N . THR A 1 131 ? 6.354 2.280 10.897 1.00 84.44 131 THR A N 1
ATOM 985 C CA . THR A 1 131 ? 6.334 2.285 9.428 1.00 84.44 131 THR A CA 1
ATOM 986 C C . THR A 1 131 ? 7.214 1.178 8.852 1.00 84.44 131 THR A C 1
ATOM 988 O O . THR A 1 131 ? 6.772 0.424 7.984 1.00 84.44 131 THR A O 1
ATOM 991 N N . THR A 1 132 ? 8.440 1.030 9.360 1.00 87.12 132 THR A N 1
ATOM 992 C CA . THR A 1 132 ? 9.377 -0.011 8.908 1.00 87.12 132 THR A CA 1
ATOM 993 C C . THR A 1 132 ? 8.871 -1.419 9.234 1.00 87.12 132 THR A C 1
ATOM 995 O O . THR A 1 132 ? 8.914 -2.288 8.364 1.00 87.12 132 THR A O 1
ATOM 998 N N . ASP A 1 133 ? 8.333 -1.639 10.437 1.00 90.81 133 ASP A N 1
ATOM 999 C CA . ASP A 1 133 ? 7.762 -2.920 10.866 1.00 90.81 133 ASP A CA 1
ATOM 1000 C C . ASP A 1 133 ? 6.550 -3.292 9.980 1.00 90.81 133 ASP A C 1
ATOM 1002 O O . ASP A 1 133 ? 6.415 -4.438 9.543 1.00 90.81 133 ASP A O 1
ATOM 1006 N N . CYS A 1 134 ? 5.687 -2.320 9.654 1.00 91.62 134 CYS A N 1
ATOM 1007 C CA . CYS A 1 134 ? 4.558 -2.489 8.733 1.00 91.62 134 CYS A CA 1
ATOM 1008 C C . CYS A 1 134 ? 5.014 -2.832 7.309 1.00 91.62 134 CYS A C 1
ATOM 1010 O O . CYS A 1 134 ? 4.454 -3.740 6.688 1.00 91.62 134 CYS A O 1
ATOM 1012 N N . LEU A 1 135 ? 6.036 -2.142 6.789 1.00 92.25 135 LEU A N 1
ATOM 1013 C CA . LEU A 1 135 ? 6.621 -2.448 5.482 1.00 92.25 135 LEU A CA 1
ATOM 1014 C C . LEU A 1 135 ? 7.202 -3.860 5.452 1.00 92.25 135 LEU A C 1
ATOM 1016 O O . LEU A 1 135 ? 6.912 -4.611 4.521 1.00 92.25 135 LEU A O 1
ATOM 1020 N N . GLU A 1 136 ? 7.982 -4.234 6.468 1.00 93.81 136 GLU A N 1
ATOM 1021 C CA . GLU A 1 136 ? 8.579 -5.563 6.568 1.00 93.81 136 GLU A CA 1
ATOM 1022 C C . GLU A 1 136 ? 7.492 -6.644 6.596 1.00 93.81 136 GLU A C 1
ATOM 1024 O O . GLU A 1 136 ? 7.513 -7.560 5.775 1.00 93.81 136 GLU A O 1
ATOM 1029 N N . ALA A 1 137 ? 6.487 -6.515 7.466 1.00 95.94 137 ALA A N 1
ATOM 1030 C CA . ALA A 1 137 ? 5.388 -7.475 7.550 1.00 95.94 137 ALA A CA 1
ATOM 1031 C C . ALA A 1 137 ? 4.613 -7.602 6.223 1.00 95.94 137 ALA A C 1
ATOM 1033 O O . ALA A 1 137 ? 4.234 -8.707 5.817 1.00 95.94 137 ALA A O 1
ATOM 1034 N N . MET A 1 138 ? 4.395 -6.480 5.528 1.00 95.38 138 MET A N 1
ATOM 1035 C CA . MET A 1 138 ? 3.674 -6.431 4.258 1.00 95.38 138 MET A CA 1
ATOM 1036 C C . MET A 1 138 ? 4.423 -7.151 3.134 1.00 95.38 138 MET A C 1
ATOM 1038 O O . MET A 1 138 ? 3.804 -7.930 2.411 1.00 95.38 138 MET A O 1
ATOM 1042 N N . ILE A 1 139 ? 5.730 -6.924 2.960 1.00 95.25 139 ILE A N 1
ATOM 1043 C CA . ILE A 1 139 ? 6.473 -7.497 1.820 1.00 95.25 139 ILE A CA 1
ATOM 1044 C C . ILE A 1 139 ? 6.556 -9.029 1.859 1.00 95.25 139 ILE A C 1
ATOM 1046 O O . ILE A 1 139 ? 6.730 -9.661 0.816 1.00 95.25 139 ILE A O 1
ATOM 1050 N N . TRP A 1 140 ? 6.391 -9.632 3.040 1.00 95.12 140 TRP A N 1
ATOM 1051 C CA . TRP A 1 140 ? 6.350 -11.085 3.214 1.00 95.12 140 TRP A CA 1
ATOM 1052 C C . TRP A 1 140 ? 5.023 -11.720 2.786 1.00 95.12 140 TRP A C 1
ATOM 1054 O O . TRP A 1 140 ? 4.933 -12.950 2.714 1.00 95.12 140 TRP A O 1
ATOM 1064 N N . GLN A 1 141 ? 3.994 -10.921 2.487 1.00 95.88 141 GLN A N 1
ATOM 1065 C CA . GLN A 1 141 ? 2.716 -11.459 2.036 1.00 95.88 141 GLN A CA 1
ATOM 1066 C C . GLN A 1 141 ? 2.815 -12.027 0.612 1.00 95.88 141 GLN A C 1
ATOM 1068 O O . GLN A 1 141 ? 3.461 -11.423 -0.251 1.00 95.88 141 GLN A O 1
ATOM 1073 N N . PRO A 1 142 ? 2.145 -13.161 0.319 1.00 94.19 142 PRO A N 1
ATOM 1074 C CA . PRO A 1 142 ? 2.263 -13.846 -0.968 1.00 94.19 142 PRO A CA 1
ATOM 1075 C C . PRO A 1 142 ? 1.983 -12.967 -2.192 1.00 94.19 142 PRO A C 1
ATOM 1077 O O . PRO A 1 142 ? 2.654 -13.126 -3.214 1.00 94.19 142 PRO A O 1
ATOM 1080 N N . HIS A 1 143 ? 1.020 -12.042 -2.099 1.00 94.38 143 HIS A N 1
ATOM 1081 C CA . HIS A 1 143 ? 0.607 -11.199 -3.224 1.00 94.38 143 HIS A CA 1
ATOM 1082 C C . HIS A 1 143 ? 1.096 -9.747 -3.130 1.00 94.38 143 HIS A C 1
ATOM 1084 O O . HIS A 1 143 ? 0.762 -8.948 -4.007 1.00 94.38 143 HIS A O 1
ATOM 1090 N N . ALA A 1 144 ? 1.922 -9.392 -2.137 1.00 94.56 144 ALA A N 1
ATOM 1091 C CA . ALA A 1 144 ? 2.392 -8.015 -1.937 1.00 94.56 144 ALA A CA 1
ATOM 1092 C C . ALA A 1 144 ? 3.043 -7.427 -3.195 1.00 94.56 144 ALA A C 1
ATOM 1094 O O . ALA A 1 144 ? 2.695 -6.333 -3.634 1.00 94.56 144 ALA A O 1
ATOM 1095 N N . MET A 1 145 ? 3.940 -8.185 -3.831 1.00 95.12 145 MET A N 1
ATOM 1096 C CA . MET A 1 145 ? 4.631 -7.732 -5.039 1.00 95.12 145 MET A CA 1
ATOM 1097 C C . MET A 1 145 ? 3.679 -7.503 -6.220 1.00 95.12 145 MET A C 1
ATOM 1099 O O . MET A 1 145 ? 3.853 -6.540 -6.964 1.00 95.12 145 MET A O 1
ATOM 1103 N N . GLU A 1 146 ? 2.666 -8.355 -6.405 1.00 94.06 146 GLU A N 1
ATOM 1104 C CA . GLU A 1 146 ? 1.676 -8.177 -7.475 1.00 94.06 146 GLU A CA 1
ATOM 1105 C C . GLU A 1 146 ? 0.787 -6.955 -7.219 1.00 94.06 146 GLU A C 1
ATOM 1107 O O . GLU A 1 146 ? 0.551 -6.160 -8.132 1.00 94.06 146 GLU A O 1
ATOM 1112 N N . LEU A 1 147 ? 0.330 -6.789 -5.976 1.00 94.06 147 LEU A N 1
ATOM 1113 C CA . LEU A 1 147 ? -0.514 -5.675 -5.555 1.00 94.06 147 LEU A CA 1
ATOM 1114 C C . LEU A 1 147 ? 0.204 -4.333 -5.713 1.00 94.06 147 LEU A C 1
ATOM 1116 O O . LEU A 1 147 ? -0.321 -3.434 -6.371 1.00 94.06 147 LEU A O 1
ATOM 1120 N N . LEU A 1 148 ? 1.420 -4.215 -5.175 1.00 95.06 148 LEU A N 1
ATOM 1121 C CA . LEU A 1 148 ? 2.200 -2.980 -5.233 1.00 95.06 148 LEU A CA 1
ATOM 1122 C C . LEU A 1 148 ? 2.613 -2.643 -6.668 1.00 95.06 148 LEU A C 1
ATOM 1124 O O . LEU A 1 148 ? 2.393 -1.517 -7.113 1.00 95.06 148 LEU A O 1
ATOM 1128 N N . ALA A 1 149 ? 3.127 -3.611 -7.436 1.00 95.25 149 ALA A N 1
ATOM 1129 C CA . ALA A 1 149 ? 3.486 -3.373 -8.835 1.00 95.25 149 ALA A CA 1
ATOM 1130 C C . ALA A 1 149 ? 2.271 -2.933 -9.668 1.00 95.25 149 ALA A C 1
ATOM 1132 O O . ALA A 1 149 ? 2.373 -2.007 -10.474 1.00 95.25 149 ALA A O 1
ATOM 1133 N N . GLY A 1 150 ? 1.112 -3.566 -9.461 1.00 94.06 150 GLY A N 1
ATOM 1134 C CA . GLY A 1 150 ? -0.128 -3.193 -10.136 1.00 94.06 150 GLY A CA 1
ATOM 1135 C C . GLY A 1 150 ? -0.609 -1.792 -9.774 1.00 94.06 150 GLY A C 1
ATOM 1136 O O . GLY A 1 150 ? -0.948 -1.019 -10.672 1.00 94.06 150 GLY A O 1
ATOM 1137 N N . MET A 1 151 ? -0.564 -1.439 -8.489 1.00 93.31 151 MET A N 1
ATOM 1138 C CA . MET A 1 151 ? -0.908 -0.106 -7.999 1.00 93.31 151 MET A CA 1
ATOM 1139 C C . MET A 1 151 ? 0.009 0.972 -8.592 1.00 93.31 151 MET A C 1
ATOM 1141 O O . MET A 1 151 ? -0.485 1.972 -9.115 1.00 93.31 151 MET A O 1
ATOM 1145 N N . PHE A 1 152 ? 1.329 0.758 -8.591 1.00 94.00 152 PHE A N 1
ATOM 1146 C CA . PHE A 1 152 ? 2.282 1.703 -9.178 1.00 94.00 152 PHE A CA 1
ATOM 1147 C C . PHE A 1 152 ? 2.081 1.863 -10.686 1.00 94.00 152 PHE A C 1
ATOM 1149 O O . PHE A 1 152 ? 2.019 2.985 -11.174 1.00 94.00 152 PHE A O 1
ATOM 1156 N N . VAL A 1 153 ? 1.888 0.769 -11.428 1.00 93.31 153 VAL A N 1
ATOM 1157 C CA . VAL A 1 153 ? 1.571 0.830 -12.868 1.00 93.31 153 VAL A CA 1
ATOM 1158 C C . VAL A 1 153 ? 0.256 1.572 -13.138 1.00 93.31 153 VAL A C 1
ATOM 1160 O O . VAL A 1 153 ? 0.083 2.164 -14.202 1.00 93.31 153 VAL A O 1
ATOM 1163 N N . ARG A 1 154 ? -0.704 1.520 -12.210 1.00 91.62 154 ARG A N 1
ATOM 1164 C CA . ARG A 1 154 ? -2.013 2.162 -12.368 1.00 91.62 154 ARG A CA 1
ATOM 1165 C C . ARG A 1 154 ? -1.964 3.669 -12.124 1.00 91.62 154 ARG A C 1
ATOM 1167 O O . ARG A 1 154 ? -2.632 4.392 -12.869 1.00 91.62 154 ARG A O 1
ATOM 1174 N N . HIS A 1 155 ? -1.220 4.103 -11.107 1.00 89.00 155 HIS A N 1
ATOM 1175 C CA . HIS A 1 155 ? -1.297 5.471 -10.577 1.00 89.00 155 HIS A CA 1
ATOM 1176 C C . HIS A 1 155 ? -0.021 6.289 -10.706 1.00 89.00 155 HIS A C 1
ATOM 1178 O O . HIS A 1 155 ? -0.108 7.500 -10.811 1.00 89.00 155 HIS A O 1
ATOM 1184 N N . ALA A 1 156 ? 1.150 5.657 -10.730 1.00 87.31 156 ALA A N 1
ATOM 1185 C CA . ALA A 1 156 ? 2.434 6.351 -10.647 1.00 87.31 156 ALA A CA 1
ATOM 1186 C C . ALA A 1 156 ? 3.483 5.750 -11.596 1.00 87.31 156 ALA A C 1
ATOM 1188 O O . ALA A 1 156 ? 4.666 5.709 -11.269 1.00 87.31 156 ALA A O 1
ATOM 1189 N N . GLU A 1 157 ? 3.054 5.277 -12.771 1.00 91.44 157 GLU A N 1
ATOM 1190 C CA . GLU A 1 157 ? 3.907 4.575 -13.739 1.00 91.44 157 GLU A CA 1
ATOM 1191 C C . GLU A 1 157 ? 5.133 5.395 -14.148 1.00 91.44 157 GLU A C 1
ATOM 1193 O O . GLU A 1 157 ? 6.257 4.906 -14.062 1.00 91.44 157 GLU A O 1
ATOM 1198 N N . ASP A 1 158 ? 4.928 6.647 -14.558 1.00 89.00 158 ASP A N 1
ATOM 1199 C CA . ASP A 1 158 ? 6.034 7.510 -14.969 1.00 89.00 158 ASP A CA 1
ATOM 1200 C C . ASP A 1 158 ? 6.928 7.839 -13.766 1.00 89.00 158 ASP A C 1
ATOM 1202 O O . ASP A 1 158 ? 8.150 7.726 -13.847 1.00 89.00 158 ASP A O 1
ATOM 1206 N N . GLY A 1 159 ? 6.322 8.167 -12.620 1.00 87.56 159 GLY A N 1
ATOM 1207 C CA . GLY A 1 159 ? 7.039 8.512 -11.392 1.00 87.56 159 GLY A CA 1
ATOM 1208 C C . GLY A 1 159 ? 7.974 7.399 -10.914 1.00 87.56 159 GLY A C 1
ATOM 1209 O O . GLY A 1 159 ? 9.154 7.656 -10.680 1.00 87.56 159 GLY A O 1
ATOM 1210 N N . ILE A 1 160 ? 7.485 6.156 -10.823 1.00 91.75 160 ILE A N 1
ATOM 1211 C CA . ILE A 1 160 ? 8.297 5.022 -10.361 1.00 91.75 160 ILE A CA 1
ATOM 1212 C C . ILE A 1 160 ? 9.424 4.679 -11.345 1.00 91.75 160 ILE A C 1
ATOM 1214 O O . ILE A 1 160 ? 10.540 4.375 -10.922 1.00 91.75 160 ILE A O 1
ATOM 1218 N N . LEU A 1 161 ? 9.167 4.759 -12.657 1.00 92.69 161 LEU A N 1
ATOM 1219 C CA . LEU A 1 161 ? 10.187 4.504 -13.678 1.00 92.69 161 LEU A CA 1
ATOM 1220 C C . LEU A 1 161 ? 11.290 5.563 -13.639 1.00 92.69 161 LEU A C 1
ATOM 1222 O O . LEU A 1 161 ? 12.470 5.211 -13.701 1.00 92.69 161 LEU A O 1
ATOM 1226 N N . ASN A 1 162 ? 10.915 6.834 -13.492 1.00 88.19 162 ASN A N 1
ATOM 1227 C CA . ASN A 1 162 ? 11.865 7.935 -13.386 1.00 88.19 162 ASN A CA 1
ATOM 1228 C C . ASN A 1 162 ? 12.699 7.821 -12.112 1.00 88.19 162 ASN A C 1
ATOM 1230 O O . ASN A 1 162 ? 13.924 7.912 -12.168 1.00 88.19 162 ASN A O 1
ATOM 1234 N N . PHE A 1 163 ? 12.064 7.538 -10.975 1.00 88.38 163 PHE A N 1
ATOM 1235 C CA . PHE A 1 163 ? 12.776 7.386 -9.713 1.00 88.38 163 PHE A CA 1
ATOM 1236 C C . PHE A 1 163 ? 13.767 6.221 -9.748 1.00 88.38 163 PHE A C 1
ATOM 1238 O O . PHE A 1 163 ? 14.908 6.350 -9.295 1.00 88.38 163 PHE A O 1
ATOM 1245 N N . TRP A 1 164 ? 13.367 5.094 -10.338 1.00 92.00 164 TRP A N 1
ATOM 1246 C CA . TRP A 1 164 ? 14.246 3.946 -10.511 1.00 92.00 164 TRP A CA 1
ATOM 1247 C C . TRP A 1 164 ? 15.437 4.255 -11.435 1.00 92.00 164 TRP A C 1
ATOM 1249 O O . TRP A 1 164 ? 16.573 3.993 -11.043 1.00 92.00 164 TRP A O 1
ATOM 1259 N N . LEU A 1 165 ? 15.213 4.835 -12.621 1.00 90.06 165 LEU A N 1
ATOM 1260 C CA . LEU A 1 165 ? 16.272 5.087 -13.615 1.00 90.06 165 LEU A CA 1
ATOM 1261 C C . LEU A 1 165 ? 17.165 6.287 -13.289 1.00 90.06 165 LEU A C 1
ATOM 1263 O O . LEU A 1 165 ? 18.352 6.276 -13.610 1.00 90.06 165 LEU A O 1
ATOM 1267 N N . TYR A 1 166 ? 16.589 7.330 -12.698 1.00 84.50 166 TYR A N 1
ATOM 1268 C CA . TYR A 1 166 ? 17.208 8.653 -12.590 1.00 84.50 166 TYR A CA 1
ATOM 1269 C C . TYR A 1 166 ? 17.340 9.151 -11.150 1.00 84.50 166 TYR A C 1
ATOM 1271 O O . TYR A 1 166 ? 17.997 10.160 -10.920 1.00 84.50 166 TYR A O 1
ATOM 1279 N N . GLY A 1 167 ? 16.742 8.462 -10.174 1.00 80.56 167 GLY A N 1
ATOM 1280 C CA . GLY A 1 167 ? 16.771 8.879 -8.769 1.00 80.56 167 GLY A CA 1
ATOM 1281 C C . GLY A 1 167 ? 15.830 10.040 -8.444 1.00 80.56 167 GLY A C 1
ATOM 1282 O O . GLY A 1 167 ? 15.823 10.506 -7.313 1.00 80.56 167 GLY A O 1
ATOM 1283 N N . SER A 1 168 ? 15.017 10.490 -9.403 1.00 81.75 168 SER A N 1
ATOM 1284 C CA . SER A 1 168 ? 14.049 11.571 -9.214 1.00 81.75 168 SER A CA 1
ATOM 1285 C C . SER A 1 168 ? 12.690 11.195 -9.790 1.00 81.75 168 SER A C 1
ATOM 1287 O O . SER A 1 168 ? 12.609 10.585 -10.854 1.00 81.75 168 SER A O 1
ATOM 1289 N N . PHE A 1 169 ? 11.618 11.585 -9.101 1.00 81.19 169 PHE A N 1
ATOM 1290 C CA . PHE A 1 169 ? 10.251 11.449 -9.608 1.00 81.19 169 PHE A CA 1
ATOM 1291 C C . PHE A 1 169 ? 9.936 12.474 -10.709 1.00 81.19 169 PHE A C 1
ATOM 1293 O O . PHE A 1 169 ? 9.066 12.229 -11.549 1.00 81.19 169 PHE A O 1
ATOM 1300 N N . LEU A 1 170 ? 10.665 13.596 -10.738 1.00 77.25 170 LEU A N 1
ATOM 1301 C CA . LEU A 1 170 ? 10.530 14.649 -11.739 1.00 77.25 170 LEU A CA 1
ATOM 1302 C C . LEU A 1 170 ? 11.608 14.505 -12.814 1.00 77.25 170 LEU A C 1
ATOM 1304 O O . LEU A 1 170 ? 12.798 14.377 -12.532 1.00 77.25 170 LEU A O 1
ATOM 1308 N N . VAL A 1 171 ? 11.201 14.587 -14.079 1.00 65.19 171 VAL A N 1
ATOM 1309 C CA . VAL A 1 171 ? 12.145 14.569 -15.200 1.00 65.19 171 VAL A CA 1
ATOM 1310 C C . VAL A 1 171 ? 12.610 15.986 -15.493 1.00 65.19 171 VAL A C 1
ATOM 1312 O O . VAL A 1 171 ? 11.921 16.748 -16.170 1.00 65.19 171 VAL A O 1
ATOM 1315 N N . THR A 1 172 ? 13.797 16.340 -15.009 1.00 61.47 172 THR A N 1
ATOM 1316 C CA . THR A 1 172 ? 14.481 17.582 -15.406 1.00 61.47 172 THR A CA 1
ATOM 1317 C C . THR A 1 172 ? 15.558 17.323 -16.461 1.00 61.47 172 THR A C 1
ATOM 1319 O O . THR A 1 172 ? 15.741 18.145 -17.359 1.00 61.47 172 THR A O 1
ATOM 1322 N N . VAL A 1 173 ? 16.218 16.158 -16.412 1.00 63.81 173 VAL A N 1
ATOM 1323 C CA . VAL A 1 173 ? 17.201 15.678 -17.397 1.00 63.81 173 VAL A CA 1
ATOM 1324 C C . VAL A 1 173 ? 17.125 14.148 -17.470 1.00 63.81 173 VAL A C 1
ATOM 1326 O O . VAL A 1 173 ? 17.208 13.493 -16.434 1.00 63.81 173 VAL A O 1
ATOM 1329 N N . THR A 1 174 ? 16.985 13.573 -18.669 1.00 77.00 174 THR A N 1
ATOM 1330 C CA . THR A 1 174 ? 17.069 12.115 -18.885 1.00 77.00 174 THR A CA 1
ATOM 1331 C C . THR A 1 174 ? 18.406 11.704 -19.492 1.00 77.00 174 THR A C 1
ATOM 1333 O O . THR A 1 174 ? 19.106 12.507 -20.117 1.00 77.00 174 THR A O 1
ATOM 1336 N N . ASP A 1 175 ? 18.745 10.426 -19.330 1.00 82.00 175 ASP A N 1
ATOM 1337 C CA . ASP A 1 175 ? 19.816 9.774 -20.079 1.00 82.00 175 ASP A CA 1
ATOM 1338 C C . ASP A 1 175 ? 19.222 9.084 -21.317 1.00 82.00 175 ASP A C 1
ATOM 1340 O O . ASP A 1 175 ? 18.411 8.159 -21.207 1.00 82.00 175 ASP A O 1
ATOM 1344 N N . ALA A 1 176 ? 19.657 9.509 -22.507 1.00 85.75 176 ALA A N 1
ATOM 1345 C CA . ALA A 1 176 ? 19.200 8.958 -23.779 1.00 85.75 176 ALA A CA 1
ATOM 1346 C C . ALA A 1 176 ? 19.442 7.440 -23.899 1.00 85.75 176 ALA A C 1
ATOM 1348 O O . ALA A 1 176 ? 18.661 6.748 -24.561 1.00 85.75 176 ALA A O 1
ATOM 1349 N N . ASP A 1 177 ? 20.482 6.909 -23.249 1.00 87.19 177 ASP A N 1
ATOM 1350 C CA . ASP A 1 177 ? 20.776 5.474 -23.243 1.00 87.19 177 ASP A CA 1
ATOM 1351 C C . ASP A 1 177 ? 19.790 4.689 -22.362 1.00 87.19 177 ASP A C 1
ATOM 1353 O O . ASP A 1 177 ? 19.478 3.527 -22.657 1.00 87.19 177 ASP A O 1
ATOM 1357 N N . ASN A 1 178 ? 19.274 5.300 -21.290 1.00 88.31 178 ASN A N 1
ATOM 1358 C CA . ASN A 1 178 ? 18.216 4.727 -20.453 1.00 88.31 178 ASN A CA 1
ATOM 1359 C C . ASN A 1 178 ? 16.856 4.805 -21.150 1.00 88.31 178 ASN A C 1
ATOM 1361 O O . ASN A 1 178 ? 16.152 3.794 -21.206 1.00 88.31 178 ASN A O 1
ATOM 1365 N N . ASP A 1 179 ? 16.533 5.940 -21.770 1.00 88.06 179 ASP A N 1
ATOM 1366 C CA . ASP A 1 179 ? 15.292 6.120 -22.529 1.00 88.06 179 ASP A CA 1
ATOM 1367 C C . ASP A 1 179 ? 15.188 5.120 -23.692 1.00 88.06 179 ASP A C 1
ATOM 1369 O O . ASP A 1 179 ? 14.161 4.458 -23.893 1.00 88.06 179 ASP A O 1
ATOM 1373 N N . LEU A 1 180 ? 16.276 4.968 -24.459 1.00 89.94 180 LEU A N 1
ATOM 1374 C CA . LEU A 1 180 ? 16.336 4.025 -25.574 1.00 89.94 180 LEU A CA 1
ATOM 1375 C C . LEU A 1 180 ? 16.185 2.579 -25.090 1.00 89.94 180 LEU A C 1
ATOM 1377 O O . LEU A 1 180 ? 15.410 1.812 -25.670 1.00 89.94 180 LEU A O 1
ATOM 1381 N N . TRP A 1 181 ? 16.893 2.219 -24.016 1.00 91.25 181 TRP A N 1
ATOM 1382 C CA . TRP A 1 181 ? 16.817 0.886 -23.430 1.00 91.25 181 TRP A CA 1
ATOM 1383 C C . TRP A 1 181 ? 15.412 0.568 -22.921 1.00 91.25 181 TRP A C 1
ATOM 1385 O O . TRP A 1 181 ? 14.891 -0.507 -23.227 1.00 91.25 181 TRP A O 1
ATOM 1395 N N . LEU A 1 182 ? 14.775 1.492 -22.194 1.00 91.12 182 LEU A N 1
ATOM 1396 C CA . LEU A 1 182 ? 13.432 1.291 -21.653 1.00 91.12 182 LEU A CA 1
ATOM 1397 C C . LEU A 1 182 ? 12.442 1.051 -22.793 1.00 91.12 182 LEU A C 1
ATOM 1399 O O . LEU A 1 182 ? 11.680 0.084 -22.767 1.00 91.12 182 LEU A O 1
ATOM 1403 N N . ARG A 1 183 ? 12.516 1.858 -23.855 1.00 90.00 183 ARG A N 1
ATOM 1404 C CA . ARG A 1 183 ? 11.682 1.680 -25.047 1.00 90.00 183 ARG A CA 1
ATOM 1405 C C . ARG A 1 183 ? 11.874 0.302 -25.688 1.00 90.00 183 ARG A C 1
ATOM 1407 O O . ARG A 1 183 ? 10.893 -0.371 -26.009 1.00 90.00 183 ARG A O 1
ATOM 1414 N N . ASP A 1 184 ? 13.114 -0.135 -25.882 1.00 90.06 184 ASP A N 1
ATOM 1415 C CA . ASP A 1 184 ? 13.415 -1.441 -26.482 1.00 90.06 184 ASP A CA 1
ATOM 1416 C C . ASP A 1 184 ? 13.007 -2.610 -25.571 1.00 90.06 184 ASP A C 1
ATOM 1418 O O . ASP A 1 184 ? 12.519 -3.645 -26.042 1.00 90.06 184 ASP A O 1
ATOM 1422 N N . CYS A 1 185 ? 13.126 -2.429 -24.258 1.00 89.56 185 CYS A N 1
ATOM 1423 C CA . CYS A 1 185 ? 12.660 -3.362 -23.244 1.00 89.56 185 CYS A CA 1
ATOM 1424 C C . CYS A 1 185 ? 11.137 -3.556 -23.300 1.00 89.56 185 CYS A C 1
ATOM 1426 O O . CYS A 1 185 ? 10.661 -4.695 -23.408 1.00 89.56 185 CYS A O 1
ATOM 1428 N N . LEU A 1 186 ? 10.376 -2.457 -23.319 1.00 89.12 186 LEU A N 1
ATOM 1429 C CA . LEU A 1 186 ? 8.912 -2.468 -23.376 1.00 89.12 186 LEU A CA 1
ATOM 1430 C C . LEU A 1 186 ? 8.379 -3.020 -24.706 1.00 89.12 186 LEU A C 1
ATOM 1432 O O . LEU A 1 186 ? 7.394 -3.759 -24.716 1.00 89.12 186 LEU A O 1
ATOM 1436 N N . ASN A 1 187 ? 9.082 -2.769 -25.815 1.00 88.00 187 ASN A N 1
ATOM 1437 C CA . ASN A 1 187 ? 8.800 -3.399 -27.113 1.00 88.00 187 ASN A CA 1
ATOM 1438 C C . ASN A 1 187 ? 9.170 -4.891 -27.153 1.00 88.00 187 ASN A C 1
ATOM 1440 O O . ASN A 1 187 ? 8.773 -5.630 -28.053 1.00 88.00 187 ASN A O 1
ATOM 1444 N N . GLY A 1 188 ? 9.904 -5.368 -26.150 1.00 84.06 188 GLY A N 1
ATOM 1445 C CA . GLY A 1 188 ? 10.286 -6.760 -26.004 1.00 84.06 188 GLY A CA 1
ATOM 1446 C C . GLY A 1 188 ? 11.478 -7.190 -26.843 1.00 84.06 188 GLY A C 1
ATOM 1447 O O . GLY A 1 188 ? 11.676 -8.395 -26.989 1.00 84.06 188 GLY A O 1
ATOM 1448 N N . HIS A 1 189 ? 12.270 -6.236 -27.331 1.00 85.50 189 HIS A N 1
ATOM 1449 C CA . HIS A 1 189 ? 13.547 -6.490 -27.997 1.00 85.50 189 HIS A CA 1
ATOM 1450 C C . HIS A 1 189 ? 14.625 -6.953 -27.008 1.00 85.50 189 HIS A C 1
ATOM 1452 O O . HIS A 1 189 ? 15.586 -7.603 -27.407 1.00 85.50 189 HIS A O 1
ATOM 1458 N N . ILE A 1 190 ? 14.440 -6.653 -25.718 1.00 84.50 190 ILE A N 1
ATOM 1459 C CA . ILE A 1 190 ? 15.375 -6.986 -24.642 1.00 84.50 190 ILE A CA 1
ATOM 1460 C C . ILE A 1 190 ? 14.730 -7.986 -23.666 1.00 84.50 190 ILE A C 1
ATOM 1462 O O . ILE A 1 190 ? 13.515 -7.966 -23.402 1.00 84.50 190 ILE A O 1
ATOM 1466 N N . THR A 1 191 ? 15.549 -8.909 -23.159 1.00 84.88 191 THR A N 1
ATOM 1467 C CA . THR A 1 191 ? 15.192 -9.841 -22.084 1.00 84.88 191 THR A CA 1
ATOM 1468 C C . THR A 1 191 ? 15.238 -9.138 -20.733 1.00 84.88 191 THR A C 1
ATOM 1470 O O . THR A 1 191 ? 16.161 -8.385 -20.455 1.00 84.88 191 THR A O 1
ATOM 1473 N N . LEU A 1 192 ? 14.232 -9.394 -19.897 1.00 88.94 192 LEU A N 1
ATOM 1474 C CA . LEU A 1 192 ? 14.132 -8.829 -18.555 1.00 88.94 192 LEU A CA 1
ATOM 1475 C C . LEU A 1 192 ? 14.681 -9.825 -17.536 1.00 88.94 192 LEU A C 1
ATOM 1477 O O . LEU A 1 192 ? 14.100 -10.899 -17.359 1.00 88.94 192 LEU A O 1
ATOM 1481 N N . ASP A 1 193 ? 15.752 -9.442 -16.856 1.00 91.19 193 ASP A N 1
ATOM 1482 C CA . ASP A 1 193 ? 16.302 -10.148 -15.705 1.00 91.19 193 ASP A CA 1
ATOM 1483 C C . ASP A 1 193 ? 16.712 -9.159 -14.608 1.00 91.19 193 ASP A C 1
ATOM 1485 O O . ASP A 1 193 ? 16.887 -7.964 -14.857 1.00 91.19 193 ASP A O 1
ATOM 1489 N N . LEU A 1 194 ? 16.834 -9.670 -13.383 1.00 91.31 194 LEU A N 1
ATOM 1490 C CA . LEU A 1 194 ? 17.064 -8.853 -12.195 1.00 91.31 194 LEU A CA 1
ATOM 1491 C C . LEU A 1 194 ? 18.418 -8.129 -12.220 1.00 91.31 194 LEU A C 1
ATOM 1493 O O . LEU A 1 194 ? 18.514 -7.011 -11.724 1.00 91.31 194 LEU A O 1
ATOM 1497 N N . ASN A 1 195 ? 19.456 -8.717 -12.825 1.00 90.06 195 ASN A N 1
ATOM 1498 C CA . ASN A 1 195 ? 20.775 -8.081 -12.876 1.00 90.06 195 ASN A CA 1
ATOM 1499 C C . ASN A 1 195 ? 20.744 -6.843 -13.769 1.00 90.06 195 ASN A C 1
ATOM 1501 O O . ASN A 1 195 ? 21.323 -5.817 -13.419 1.00 90.06 195 ASN A O 1
ATOM 1505 N N . VAL A 1 196 ? 20.036 -6.922 -14.900 1.00 89.31 196 VAL A N 1
ATOM 1506 C CA . VAL A 1 196 ? 19.836 -5.762 -15.777 1.00 89.31 196 VAL A CA 1
ATOM 1507 C C . VAL A 1 196 ? 19.051 -4.672 -15.052 1.00 89.31 196 VAL A C 1
ATOM 1509 O O . VAL A 1 196 ? 19.458 -3.512 -15.111 1.00 89.31 196 VAL A O 1
ATOM 1512 N N . VAL A 1 197 ? 17.985 -5.034 -14.326 1.00 90.31 197 VAL A N 1
ATOM 1513 C CA . VAL A 1 197 ? 17.192 -4.073 -13.539 1.00 90.31 197 VAL A CA 1
ATOM 1514 C C . VAL A 1 197 ? 18.064 -3.359 -12.500 1.00 90.31 197 VAL A C 1
ATOM 1516 O O . VAL A 1 197 ? 18.077 -2.132 -12.453 1.00 90.31 197 VAL A O 1
ATOM 1519 N N . ARG A 1 198 ? 18.872 -4.102 -11.738 1.00 91.19 198 ARG A N 1
ATOM 1520 C CA . ARG A 1 198 ? 19.802 -3.515 -10.759 1.00 91.19 198 ARG A CA 1
ATOM 1521 C C . ARG A 1 198 ? 20.864 -2.634 -11.410 1.00 91.19 198 ARG A C 1
ATOM 1523 O O . ARG A 1 198 ? 21.142 -1.553 -10.916 1.00 91.19 198 ARG A O 1
ATOM 1530 N N . SER A 1 199 ? 21.430 -3.059 -12.541 1.00 89.44 199 SER A N 1
ATOM 1531 C CA . SER A 1 199 ? 22.485 -2.300 -13.235 1.00 89.44 199 SER A CA 1
ATOM 1532 C C . SER A 1 199 ? 22.025 -0.948 -13.782 1.00 89.44 199 SER A C 1
ATOM 1534 O O . SER A 1 199 ? 22.855 -0.082 -14.043 1.00 89.44 199 SER A O 1
ATOM 1536 N N . ARG A 1 200 ? 20.715 -0.796 -14.000 1.00 89.25 200 ARG A N 1
ATOM 1537 C CA . ARG A 1 200 ? 20.088 0.415 -14.538 1.00 89.25 200 ARG A CA 1
ATOM 1538 C C . ARG A 1 200 ? 19.495 1.305 -13.456 1.00 89.25 200 ARG A C 1
ATOM 1540 O O . ARG A 1 200 ? 19.139 2.437 -13.763 1.00 89.25 200 ARG A O 1
ATOM 1547 N N . ALA A 1 201 ? 19.376 0.803 -12.229 1.00 87.62 201 ALA A N 1
ATOM 1548 C CA . ALA A 1 201 ? 18.929 1.619 -11.120 1.00 87.62 201 ALA A CA 1
ATOM 1549 C C . ALA A 1 201 ? 19.924 2.763 -10.908 1.00 87.62 201 ALA A C 1
ATOM 1551 O O . ALA A 1 201 ? 21.138 2.539 -10.895 1.00 87.62 201 ALA A O 1
ATOM 1552 N N . ALA A 1 202 ? 19.415 3.980 -10.728 1.00 83.00 202 ALA A N 1
ATOM 1553 C CA . ALA A 1 202 ? 20.245 5.101 -10.318 1.00 83.00 202 ALA A CA 1
ATOM 1554 C C . ALA A 1 202 ? 21.040 4.708 -9.062 1.00 83.00 202 ALA A C 1
ATOM 1556 O O . ALA A 1 202 ? 20.506 4.063 -8.158 1.00 83.00 202 ALA A O 1
ATOM 1557 N N . HIS A 1 203 ? 22.313 5.086 -8.981 1.00 68.75 203 HIS A N 1
ATOM 1558 C CA . HIS A 1 203 ? 23.044 4.958 -7.723 1.00 68.75 203 HIS A CA 1
ATOM 1559 C C . HIS A 1 203 ? 22.330 5.817 -6.676 1.00 68.75 203 HIS A C 1
ATOM 1561 O O . HIS A 1 203 ? 22.007 6.962 -6.983 1.00 68.75 203 HIS A O 1
ATOM 1567 N N . SER A 1 204 ? 22.023 5.256 -5.501 1.00 52.94 204 SER A N 1
ATOM 1568 C CA . SER A 1 204 ? 21.285 5.942 -4.433 1.00 52.94 204 SER A CA 1
ATOM 1569 C C . SER A 1 204 ? 21.941 7.277 -4.079 1.00 52.94 204 SER A C 1
ATOM 1571 O O . SER A 1 204 ? 22.904 7.335 -3.327 1.00 52.94 204 SER A O 1
ATOM 1573 N N . PHE A 1 205 ? 21.415 8.338 -4.675 1.00 42.34 205 PHE A N 1
ATOM 1574 C CA . PHE A 1 205 ? 21.526 9.728 -4.260 1.00 42.34 205 PHE A CA 1
ATOM 1575 C C . PHE A 1 205 ? 20.152 10.335 -4.519 1.00 42.34 205 PHE A C 1
ATOM 1577 O O . PHE A 1 205 ? 19.951 11.146 -5.417 1.00 42.34 205 PHE A O 1
ATOM 1584 N N . GLY A 1 206 ? 19.175 9.817 -3.787 1.00 43.91 206 GLY A N 1
ATOM 1585 C CA . GLY A 1 206 ? 17.920 10.504 -3.561 1.00 43.91 206 GLY A CA 1
ATOM 1586 C C . GLY A 1 206 ? 17.908 10.890 -2.095 1.00 43.91 206 GLY A C 1
ATOM 1587 O O . GLY A 1 206 ? 17.237 10.215 -1.321 1.00 43.91 206 GLY A O 1
ATOM 1588 N N . ASP A 1 207 ? 18.694 11.906 -1.720 1.00 40.62 207 ASP A N 1
ATOM 1589 C CA . ASP A 1 207 ? 18.404 12.653 -0.495 1.00 40.62 207 ASP A CA 1
ATOM 1590 C C . ASP A 1 207 ? 16.985 13.191 -0.695 1.00 40.62 207 ASP A C 1
ATOM 1592 O O . ASP A 1 207 ? 16.763 14.115 -1.482 1.00 40.62 207 ASP A O 1
ATOM 1596 N N . TYR A 1 208 ? 16.002 12.574 -0.040 1.00 43.41 208 TYR A N 1
ATOM 1597 C CA . TYR A 1 208 ? 14.855 13.367 0.366 1.00 43.41 208 TYR A CA 1
ATOM 1598 C C . TYR A 1 208 ? 15.436 14.392 1.342 1.00 43.41 208 TYR A C 1
ATOM 1600 O O . TYR A 1 208 ? 16.229 13.994 2.197 1.00 43.41 208 TYR A O 1
ATOM 1608 N N . PRO A 1 209 ? 15.184 15.694 1.160 1.00 43.03 209 PRO A N 1
ATOM 1609 C CA . PRO A 1 209 ? 15.908 16.703 1.912 1.00 43.03 209 PRO A CA 1
ATOM 1610 C C . PRO A 1 209 ? 15.763 16.452 3.411 1.00 43.03 209 PRO A C 1
ATOM 1612 O O . PRO A 1 209 ? 14.645 16.219 3.872 1.00 43.03 209 PRO A O 1
ATOM 1615 N N . ASP A 1 210 ? 16.879 16.527 4.145 1.00 42.09 210 ASP A N 1
ATOM 1616 C CA . ASP A 1 210 ? 16.857 16.601 5.605 1.00 42.09 210 ASP A CA 1
ATOM 1617 C C . ASP A 1 210 ? 15.844 17.685 5.984 1.00 42.09 210 ASP A C 1
ATOM 1619 O O . ASP A 1 210 ? 16.028 18.868 5.663 1.00 42.09 210 ASP A O 1
ATOM 1623 N N . LEU A 1 211 ? 14.733 17.252 6.575 1.00 46.28 211 LEU A N 1
ATOM 1624 C CA . LEU A 1 211 ? 13.736 18.147 7.127 1.00 46.28 211 LEU A CA 1
ATOM 1625 C C . LEU A 1 211 ? 14.309 18.691 8.437 1.00 46.28 211 LEU A C 1
ATOM 1627 O O . LEU A 1 211 ? 14.855 17.938 9.245 1.00 46.28 211 LEU A O 1
ATOM 1631 N N . ASP A 1 212 ? 14.226 19.998 8.638 1.00 47.53 212 ASP A N 1
ATOM 1632 C CA . ASP A 1 212 ? 14.543 20.615 9.917 1.00 47.53 212 ASP A CA 1
ATOM 1633 C C . ASP A 1 212 ? 13.497 20.247 10.987 1.00 47.53 212 ASP A C 1
ATOM 1635 O O . ASP A 1 212 ? 12.505 19.573 10.710 1.00 47.53 212 ASP A O 1
ATOM 1639 N N . GLU A 1 213 ? 13.714 20.689 12.232 1.00 45.56 213 GLU A N 1
ATOM 1640 C CA . GLU A 1 213 ? 12.815 20.428 13.375 1.00 45.56 213 GLU A CA 1
ATOM 1641 C C . GLU A 1 213 ? 11.368 20.945 13.166 1.00 45.56 213 GLU A C 1
ATOM 1643 O O . GLU A 1 213 ? 10.500 20.678 13.994 1.00 45.56 213 GLU A O 1
ATOM 1648 N N . GLU A 1 214 ? 11.093 21.677 12.079 1.00 49.56 214 GLU A N 1
ATOM 1649 C CA . GLU A 1 214 ? 9.769 22.181 11.689 1.00 49.56 214 GLU A CA 1
ATOM 1650 C C . GLU A 1 214 ? 9.187 21.438 10.465 1.00 49.56 214 GLU A C 1
ATOM 1652 O O . GLU A 1 214 ? 8.117 21.799 9.968 1.00 49.56 214 GLU A O 1
ATOM 1657 N N . GLY A 1 215 ? 9.860 20.388 9.980 1.00 44.66 215 GLY A N 1
ATOM 1658 C CA . GLY A 1 215 ? 9.433 19.595 8.830 1.00 44.66 215 GLY A CA 1
ATOM 1659 C C . GLY A 1 215 ? 9.784 20.216 7.471 1.00 44.66 215 GLY A C 1
ATOM 1660 O O . GLY A 1 215 ? 9.163 19.847 6.470 1.00 44.66 215 GLY A O 1
ATOM 1661 N N . LEU A 1 216 ? 10.741 21.155 7.405 1.00 42.59 216 LEU A N 1
ATOM 1662 C CA . LEU A 1 216 ? 11.120 21.873 6.182 1.00 42.59 216 LEU A CA 1
ATOM 1663 C C . LEU A 1 216 ? 12.505 21.463 5.639 1.00 42.59 216 LEU A C 1
ATOM 1665 O O . LEU A 1 216 ? 13.482 21.434 6.379 1.00 42.59 216 LEU A O 1
ATOM 1669 N N . PRO A 1 217 ? 12.641 21.226 4.322 1.00 40.41 217 PRO A N 1
ATOM 1670 C CA . PRO A 1 217 ? 13.914 20.921 3.662 1.00 40.41 217 PRO A CA 1
ATOM 1671 C C . PRO A 1 217 ? 15.054 21.925 3.915 1.00 40.41 217 PRO A C 1
ATOM 1673 O O . PRO A 1 217 ? 14.914 23.126 3.659 1.00 40.41 217 PRO A O 1
ATOM 1676 N N . HIS A 1 218 ? 16.247 21.443 4.268 1.00 41.47 218 HIS A N 1
ATOM 1677 C CA . HIS A 1 218 ? 17.463 22.259 4.280 1.00 41.47 218 HIS A CA 1
ATOM 1678 C C . HIS A 1 218 ? 17.988 22.583 2.859 1.00 41.47 218 HIS A C 1
ATOM 1680 O O . HIS A 1 218 ? 18.678 21.784 2.236 1.00 41.47 218 HIS A O 1
ATOM 1686 N N . GLY A 1 219 ? 17.783 23.823 2.391 1.00 36.91 219 GLY A N 1
ATOM 1687 C CA . GLY A 1 219 ? 18.659 24.469 1.396 1.00 36.91 219 GLY A CA 1
ATOM 1688 C C . GLY A 1 219 ? 18.127 24.653 -0.038 1.00 36.91 219 GLY A C 1
ATOM 1689 O O . GLY A 1 219 ? 17.962 23.712 -0.798 1.00 36.91 219 GLY A O 1
ATOM 1690 N N . SER A 1 220 ? 17.996 25.935 -0.407 1.00 37.91 220 SER A N 1
ATOM 1691 C CA . SER A 1 220 ? 17.846 26.559 -1.741 1.00 37.91 220 SER A CA 1
ATOM 1692 C C . SER A 1 220 ? 16.744 26.064 -2.696 1.00 37.91 220 SER A C 1
ATOM 1694 O O . SER A 1 220 ? 16.900 25.067 -3.384 1.00 37.91 220 SER A O 1
ATOM 1696 N N . GLU A 1 221 ? 15.712 26.909 -2.833 1.00 40.62 221 GLU A N 1
ATOM 1697 C CA . GLU A 1 221 ? 14.776 27.022 -3.972 1.00 40.62 221 GLU A CA 1
ATOM 1698 C C . GLU A 1 221 ? 14.018 25.754 -4.404 1.00 40.62 221 GLU A C 1
ATOM 1700 O O . GLU A 1 221 ? 13.768 25.562 -5.592 1.00 40.62 221 GLU A O 1
ATOM 1705 N N . PHE A 1 222 ? 13.556 24.935 -3.461 1.00 39.47 222 PHE A N 1
ATOM 1706 C CA . PHE A 1 222 ? 12.518 23.947 -3.762 1.00 39.47 222 PHE A CA 1
ATOM 1707 C C . PHE A 1 222 ? 11.135 24.512 -3.445 1.00 39.47 222 PHE A C 1
ATOM 1709 O O . PHE A 1 222 ? 10.911 25.160 -2.420 1.00 39.47 222 PHE A O 1
ATOM 1716 N N . VAL A 1 223 ? 10.224 24.344 -4.400 1.00 39.03 223 VAL A N 1
ATOM 1717 C CA . VAL A 1 223 ? 8.838 24.793 -4.296 1.00 39.03 223 VAL A CA 1
ATOM 1718 C C . VAL A 1 223 ? 8.131 23.842 -3.334 1.00 39.03 223 VAL A C 1
ATOM 1720 O O . VAL A 1 223 ? 8.411 22.651 -3.327 1.00 39.03 223 VAL A O 1
ATOM 1723 N N . GLU A 1 224 ? 7.191 24.353 -2.544 1.00 37.94 224 GLU A N 1
ATOM 1724 C CA . GLU A 1 224 ? 6.331 23.627 -1.585 1.00 37.94 224 GLU A CA 1
ATOM 1725 C C . GLU A 1 224 ? 5.749 22.293 -2.129 1.00 37.94 224 GLU A C 1
ATOM 1727 O O . GLU A 1 224 ? 5.401 21.399 -1.362 1.00 37.94 224 GLU A O 1
ATOM 1732 N N . SER A 1 225 ? 5.714 22.128 -3.458 1.00 38.50 225 SER A N 1
ATOM 1733 C CA . SER A 1 225 ? 5.394 20.900 -4.194 1.00 38.50 225 SER A CA 1
ATOM 1734 C C . SER A 1 225 ? 6.373 19.727 -4.021 1.00 38.50 225 SER A C 1
ATOM 1736 O O . SER A 1 225 ? 6.000 18.621 -4.386 1.00 38.50 225 SER A O 1
ATOM 1738 N N . ASP A 1 226 ? 7.584 19.938 -3.497 1.00 39.81 226 ASP A N 1
ATOM 1739 C CA . ASP A 1 226 ? 8.597 18.891 -3.251 1.00 39.81 226 ASP A CA 1
ATOM 1740 C C . ASP A 1 226 ? 8.612 18.387 -1.793 1.00 39.81 226 ASP A C 1
ATOM 1742 O O . ASP A 1 226 ? 9.469 17.596 -1.407 1.00 39.81 226 ASP A O 1
ATOM 1746 N N . THR A 1 227 ? 7.664 18.839 -0.966 1.00 41.81 227 THR A N 1
ATOM 1747 C CA . THR A 1 227 ? 7.509 18.376 0.422 1.00 41.81 227 THR A CA 1
ATOM 1748 C C . THR A 1 227 ? 6.628 17.127 0.522 1.00 41.81 227 THR A C 1
ATOM 1750 O O . THR A 1 227 ? 5.844 16.823 -0.384 1.00 41.81 227 THR A O 1
ATOM 1753 N N . ARG A 1 228 ? 6.702 16.461 1.686 1.00 41.31 228 ARG A N 1
ATOM 1754 C CA . ARG A 1 228 ? 5.914 15.293 2.145 1.00 41.31 228 ARG A CA 1
ATOM 1755 C C . ARG A 1 228 ? 4.399 15.393 1.878 1.00 41.31 228 ARG A C 1
ATOM 1757 O O . ARG A 1 228 ? 3.714 14.380 1.902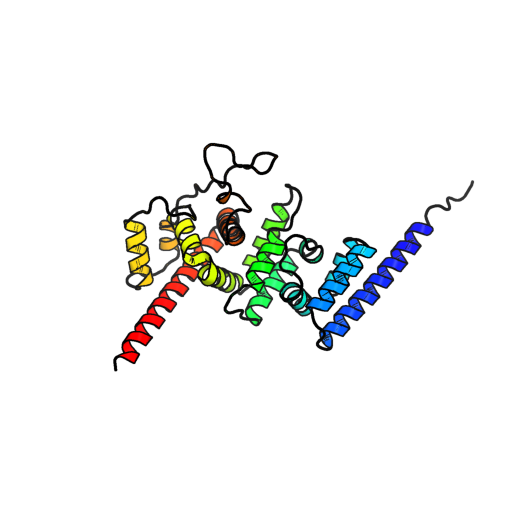 1.00 41.31 228 ARG A O 1
ATOM 1764 N N . PHE A 1 229 ? 3.877 16.588 1.587 1.00 36.41 229 PHE A N 1
ATOM 1765 C CA . PHE A 1 229 ? 2.446 16.898 1.508 1.00 36.41 229 PHE A CA 1
ATOM 1766 C C . PHE A 1 229 ? 1.997 17.563 0.185 1.00 36.41 229 PHE A C 1
ATOM 1768 O O . PHE A 1 229 ? 0.840 17.964 0.063 1.00 36.41 229 PHE A O 1
ATOM 1775 N N . GLY A 1 230 ? 2.888 17.720 -0.807 1.00 35.31 230 GLY A N 1
ATOM 1776 C CA . GLY A 1 230 ? 2.676 18.653 -1.927 1.00 35.31 230 GLY A CA 1
ATOM 1777 C C . GLY A 1 230 ? 2.223 18.079 -3.277 1.00 35.31 230 GLY A C 1
ATOM 1778 O O . GLY A 1 230 ? 1.841 18.853 -4.159 1.00 35.31 230 GLY A O 1
ATOM 1779 N N . MET A 1 231 ? 2.249 16.758 -3.484 1.00 41.41 231 MET A N 1
ATOM 1780 C CA . MET A 1 231 ? 1.934 16.154 -4.789 1.00 41.41 231 MET A CA 1
ATOM 1781 C C . MET A 1 231 ? 0.635 15.344 -4.770 1.00 41.41 231 MET A C 1
ATOM 1783 O O . MET A 1 231 ? 0.326 14.662 -3.799 1.00 41.41 231 MET A O 1
ATOM 1787 N N . THR A 1 232 ? -0.095 15.338 -5.892 1.00 47.62 232 THR A N 1
ATOM 1788 C CA . THR A 1 232 ? -1.272 14.472 -6.124 1.00 47.62 232 THR A CA 1
ATOM 1789 C C . THR A 1 232 ? -0.968 12.975 -5.932 1.00 47.62 232 THR A C 1
ATOM 1791 O O . THR A 1 232 ? -1.869 12.202 -5.597 1.00 47.62 232 THR A O 1
ATOM 1794 N N . ASP A 1 233 ? 0.308 12.591 -6.055 1.00 55.69 233 ASP A N 1
ATOM 1795 C CA . ASP A 1 233 ? 0.852 11.255 -5.781 1.00 55.69 233 ASP A CA 1
ATOM 1796 C C . ASP A 1 233 ? 1.929 11.244 -4.676 1.00 55.69 233 ASP A C 1
ATOM 1798 O O . ASP A 1 233 ? 2.733 10.313 -4.627 1.00 55.69 233 ASP A O 1
ATOM 1802 N N . GLY A 1 234 ? 1.967 12.255 -3.796 1.00 67.75 234 GLY A N 1
ATOM 1803 C CA . GLY A 1 234 ? 2.981 12.383 -2.735 1.00 67.75 234 GLY A CA 1
ATOM 1804 C C . GLY A 1 234 ? 3.136 11.106 -1.905 1.00 67.75 234 GLY A C 1
ATOM 1805 O O . GLY A 1 234 ? 4.247 10.608 -1.737 1.00 67.75 234 GLY A O 1
ATOM 1806 N N . ASP A 1 235 ? 2.016 10.485 -1.535 1.00 78.94 235 ASP A N 1
ATOM 1807 C CA . ASP A 1 235 ? 1.996 9.232 -0.770 1.00 78.94 235 ASP A CA 1
ATOM 1808 C C . ASP A 1 235 ? 2.641 8.057 -1.530 1.00 78.94 235 ASP A C 1
ATOM 1810 O O . ASP A 1 235 ? 3.319 7.215 -0.943 1.00 78.94 235 ASP A O 1
ATOM 1814 N N . LEU A 1 236 ? 2.444 7.981 -2.853 1.00 86.62 236 LEU A N 1
ATOM 1815 C CA . LEU A 1 236 ? 3.009 6.909 -3.680 1.00 86.62 236 LEU A CA 1
ATOM 1816 C C . LEU A 1 236 ? 4.506 7.113 -3.903 1.00 86.62 236 LEU A C 1
ATOM 1818 O O . LEU A 1 236 ? 5.260 6.141 -3.908 1.00 86.62 236 LEU A O 1
ATOM 1822 N N . GLN A 1 237 ? 4.946 8.359 -4.069 1.00 85.56 237 GLN A N 1
ATOM 1823 C CA . GLN A 1 237 ? 6.369 8.680 -4.152 1.00 85.56 237 GLN A CA 1
ATOM 1824 C C . GLN A 1 237 ? 7.077 8.351 -2.837 1.00 85.56 237 GLN A C 1
ATOM 1826 O O . GLN A 1 237 ? 8.120 7.696 -2.852 1.00 85.56 237 GLN A O 1
ATOM 1831 N N . GLN A 1 238 ? 6.465 8.705 -1.706 1.00 82.31 238 GLN A N 1
ATOM 1832 C CA . GLN A 1 238 ? 6.979 8.374 -0.382 1.00 82.31 238 GLN A CA 1
ATOM 1833 C C . GLN A 1 238 ? 7.050 6.856 -0.163 1.00 82.31 238 GLN A C 1
ATOM 1835 O O . GLN A 1 238 ? 8.094 6.345 0.234 1.00 82.31 238 GLN A O 1
ATOM 1840 N N . LEU A 1 239 ? 5.991 6.108 -0.496 1.00 88.94 239 LEU A N 1
ATOM 1841 C CA . LEU A 1 239 ? 6.004 4.643 -0.422 1.00 88.94 239 LEU A CA 1
ATOM 1842 C C . LEU A 1 239 ? 7.096 4.035 -1.314 1.00 88.94 239 LEU A C 1
ATOM 1844 O O . LEU A 1 239 ? 7.804 3.118 -0.906 1.00 88.94 239 LEU A O 1
ATOM 1848 N N . CYS A 1 240 ? 7.244 4.543 -2.538 1.00 90.25 240 CYS A N 1
ATOM 1849 C CA . CYS A 1 240 ? 8.269 4.094 -3.474 1.00 90.25 240 CYS A CA 1
ATOM 1850 C C . CYS A 1 240 ? 9.685 4.324 -2.925 1.00 90.25 240 CYS A C 1
ATOM 1852 O O . CYS A 1 240 ? 10.553 3.464 -3.080 1.00 90.25 240 CYS A O 1
ATOM 1854 N N . TRP A 1 241 ? 9.916 5.470 -2.283 1.00 87.06 241 TRP A N 1
ATOM 1855 C CA . TRP A 1 241 ? 11.179 5.777 -1.623 1.00 87.06 241 TRP A CA 1
ATOM 1856 C C . TRP A 1 241 ? 11.430 4.843 -0.434 1.00 87.06 241 TRP A C 1
ATOM 1858 O O . TRP A 1 241 ? 12.475 4.200 -0.397 1.00 87.06 241 TRP A O 1
ATOM 1868 N N . LEU A 1 242 ? 10.447 4.669 0.456 1.00 87.25 242 LEU A N 1
ATOM 1869 C CA . LEU A 1 242 ? 10.549 3.782 1.620 1.00 87.25 242 LEU A CA 1
ATOM 1870 C C . LEU A 1 242 ? 10.884 2.339 1.226 1.00 87.25 242 LEU A C 1
ATOM 1872 O O . LEU A 1 242 ? 11.727 1.699 1.852 1.00 87.25 242 LEU A O 1
ATOM 1876 N N . LEU A 1 243 ? 10.253 1.831 0.163 1.00 92.06 243 LEU A N 1
ATOM 1877 C CA . LEU A 1 243 ? 10.553 0.503 -0.370 1.00 92.06 243 LEU A CA 1
ATOM 1878 C C . LEU A 1 243 ? 11.993 0.408 -0.874 1.00 92.06 243 LEU A C 1
ATOM 1880 O O . LEU A 1 243 ? 12.634 -0.615 -0.674 1.00 92.06 243 LEU A O 1
ATOM 1884 N N . ARG A 1 244 ? 12.518 1.447 -1.524 1.00 89.00 244 ARG A N 1
ATOM 1885 C CA . ARG A 1 244 ? 13.900 1.443 -2.009 1.00 89.00 244 ARG A CA 1
ATOM 1886 C C . ARG A 1 244 ? 14.914 1.551 -0.872 1.00 89.00 244 ARG A C 1
ATOM 1888 O O . ARG A 1 244 ? 15.929 0.867 -0.934 1.00 89.00 244 ARG A O 1
ATOM 1895 N N . GLU A 1 245 ? 14.640 2.393 0.118 1.00 85.94 245 GLU A N 1
ATOM 1896 C CA . GLU A 1 245 ? 15.545 2.666 1.237 1.00 85.94 245 GLU A CA 1
ATOM 1897 C C . GLU A 1 245 ? 15.609 1.486 2.212 1.00 85.94 245 GLU A C 1
ATOM 1899 O O . GLU A 1 245 ? 16.684 0.981 2.527 1.00 85.94 245 GLU A O 1
ATOM 1904 N N . HIS A 1 246 ? 14.449 0.995 2.651 1.00 87.06 246 HIS A N 1
ATOM 1905 C CA . HIS A 1 246 ? 14.380 -0.035 3.687 1.00 87.06 246 HIS A CA 1
ATOM 1906 C C . HIS A 1 246 ? 14.275 -1.458 3.131 1.00 87.06 246 HIS A C 1
ATOM 1908 O O . HIS A 1 246 ? 14.577 -2.408 3.849 1.00 87.06 246 HIS A O 1
ATOM 1914 N N . GLN A 1 247 ? 13.838 -1.630 1.878 1.00 92.12 247 GLN A N 1
ATOM 1915 C CA . GLN A 1 247 ? 13.539 -2.937 1.278 1.00 92.12 247 GLN A CA 1
ATOM 1916 C C . GLN A 1 247 ? 14.079 -3.057 -0.164 1.00 92.12 247 GLN A C 1
ATOM 1918 O O . GLN A 1 247 ? 13.373 -3.509 -1.069 1.00 92.12 247 GLN A O 1
ATOM 1923 N N . GLU A 1 248 ? 15.341 -2.663 -0.395 1.00 91.94 248 GLU A N 1
ATOM 1924 C CA . GLU A 1 248 ? 15.944 -2.548 -1.739 1.00 91.94 248 GLU A CA 1
ATOM 1925 C C . GLU A 1 248 ? 15.771 -3.811 -2.601 1.00 91.94 248 GLU A C 1
ATOM 1927 O O . GLU A 1 248 ? 15.404 -3.727 -3.775 1.00 91.94 248 GLU A O 1
ATOM 1932 N N . ASP A 1 249 ? 16.007 -4.997 -2.034 1.00 94.19 249 ASP A N 1
ATOM 1933 C CA . ASP A 1 249 ? 15.888 -6.256 -2.774 1.00 94.19 249 ASP A CA 1
ATOM 1934 C C . ASP A 1 249 ? 14.458 -6.474 -3.286 1.00 94.19 249 ASP A C 1
ATOM 1936 O O . ASP A 1 249 ? 14.261 -6.752 -4.474 1.00 94.19 249 ASP A O 1
ATOM 1940 N N . PHE A 1 250 ? 13.466 -6.253 -2.418 1.00 96.25 250 PHE A N 1
ATOM 1941 C CA . PHE A 1 250 ? 12.055 -6.310 -2.787 1.00 96.25 250 PHE A CA 1
ATOM 1942 C C . PHE A 1 250 ? 11.713 -5.247 -3.834 1.00 96.25 250 PHE A C 1
ATOM 1944 O O . PHE A 1 250 ? 11.025 -5.546 -4.809 1.00 96.25 250 PHE A O 1
ATOM 1951 N N . PHE A 1 251 ? 12.220 -4.020 -3.682 1.00 95.81 251 PHE A N 1
ATOM 1952 C CA . PHE A 1 251 ? 12.012 -2.945 -4.649 1.00 95.81 251 PHE A CA 1
ATOM 1953 C C . PHE A 1 251 ? 12.521 -3.327 -6.048 1.00 95.81 251 PHE A C 1
ATOM 1955 O O . PHE A 1 251 ? 11.814 -3.136 -7.038 1.00 95.81 251 PHE A O 1
ATOM 1962 N N . MET A 1 252 ? 13.708 -3.929 -6.155 1.00 95.88 252 MET A N 1
ATOM 1963 C CA . MET A 1 252 ? 14.270 -4.357 -7.443 1.00 95.88 252 MET A CA 1
ATOM 1964 C C . MET A 1 252 ? 13.459 -5.489 -8.086 1.00 95.88 252 MET A C 1
ATOM 1966 O O . MET A 1 252 ? 13.220 -5.473 -9.300 1.00 95.88 252 MET A O 1
ATOM 1970 N N . ASP A 1 253 ? 13.002 -6.457 -7.290 1.00 96.81 253 ASP A N 1
ATOM 1971 C CA . ASP A 1 253 ? 12.116 -7.524 -7.764 1.00 96.81 253 ASP A CA 1
ATOM 1972 C C . ASP A 1 253 ? 10.747 -6.973 -8.201 1.00 96.81 253 ASP A C 1
ATOM 1974 O O . ASP A 1 253 ? 10.223 -7.349 -9.259 1.00 96.81 253 ASP A O 1
ATOM 1978 N N . MET A 1 254 ? 10.210 -6.002 -7.461 1.00 97.25 254 MET A N 1
ATOM 1979 C CA . MET A 1 254 ? 8.988 -5.287 -7.816 1.00 97.25 254 MET A CA 1
ATOM 1980 C C . MET A 1 254 ? 9.162 -4.515 -9.129 1.00 97.25 254 MET A C 1
ATOM 1982 O O . MET A 1 254 ? 8.295 -4.599 -9.997 1.00 97.25 254 MET A O 1
ATOM 1986 N N . MET A 1 255 ? 10.290 -3.833 -9.348 1.00 97.12 255 MET A N 1
ATOM 1987 C CA . MET A 1 255 ? 10.573 -3.147 -10.616 1.00 97.12 255 MET A CA 1
ATOM 1988 C C . MET A 1 255 ? 10.633 -4.116 -11.797 1.00 97.12 255 MET A C 1
ATOM 1990 O O . MET A 1 255 ? 10.098 -3.837 -12.875 1.00 97.12 255 MET A O 1
ATOM 1994 N N . LEU A 1 256 ? 11.220 -5.298 -11.603 1.00 96.44 256 LEU A N 1
ATOM 1995 C CA . LEU A 1 256 ? 11.182 -6.354 -12.610 1.00 96.44 256 LEU A CA 1
ATOM 1996 C C . LEU A 1 256 ? 9.736 -6.778 -12.923 1.00 96.44 256 LEU A C 1
ATOM 1998 O O . LEU A 1 256 ? 9.395 -6.987 -14.094 1.00 96.44 256 LEU A O 1
ATOM 2002 N N . GLN A 1 257 ? 8.877 -6.879 -11.907 1.00 96.56 257 GLN A N 1
ATOM 2003 C CA . GLN A 1 257 ? 7.455 -7.172 -12.080 1.00 96.56 257 GLN A CA 1
ATOM 2004 C C . GLN A 1 257 ? 6.710 -6.040 -12.810 1.00 96.56 257 GLN A C 1
ATOM 2006 O O . GLN A 1 257 ? 5.990 -6.323 -13.770 1.00 96.56 257 GLN A O 1
ATOM 2011 N N . VAL A 1 258 ? 6.948 -4.773 -12.456 1.00 96.75 258 VAL A N 1
ATOM 2012 C CA . VAL A 1 258 ? 6.414 -3.585 -13.150 1.00 96.75 258 VAL A CA 1
ATOM 2013 C C . VAL A 1 258 ? 6.750 -3.642 -14.642 1.00 96.75 258 VAL A C 1
ATOM 2015 O O . VAL A 1 258 ? 5.856 -3.613 -15.489 1.00 96.75 258 VAL A O 1
ATOM 2018 N N . LEU A 1 259 ? 8.023 -3.837 -14.999 1.00 96.12 259 LEU A N 1
ATOM 2019 C CA . LEU A 1 259 ? 8.451 -3.899 -16.402 1.00 96.12 259 LEU A CA 1
ATOM 2020 C C . LEU A 1 259 ? 7.807 -5.070 -17.162 1.00 96.12 259 LEU A C 1
ATOM 2022 O O . LEU A 1 259 ? 7.446 -4.933 -18.337 1.00 96.12 259 LEU A O 1
ATOM 2026 N N . ARG A 1 260 ? 7.610 -6.223 -16.506 1.00 95.19 260 ARG A N 1
ATOM 2027 C CA . ARG A 1 260 ? 6.875 -7.362 -17.085 1.00 95.19 260 ARG A CA 1
ATOM 2028 C C . ARG A 1 260 ? 5.414 -7.007 -17.356 1.00 95.19 260 ARG A C 1
ATOM 2030 O O . ARG A 1 260 ? 4.912 -7.328 -18.439 1.00 95.19 260 ARG A O 1
ATOM 2037 N N . MET A 1 261 ? 4.752 -6.329 -16.420 1.00 94.25 261 MET A N 1
ATOM 2038 C CA . MET A 1 261 ? 3.368 -5.875 -16.574 1.00 94.25 261 MET A CA 1
ATOM 2039 C C . MET A 1 261 ? 3.246 -4.897 -17.747 1.00 94.25 261 MET A C 1
ATOM 2041 O O . MET A 1 261 ? 2.449 -5.137 -18.658 1.00 94.25 261 MET A O 1
ATOM 2045 N N . LEU A 1 262 ? 4.107 -3.880 -17.817 1.00 94.12 262 LEU A N 1
ATOM 2046 C CA . LEU A 1 262 ? 4.120 -2.892 -18.902 1.00 94.12 262 LEU A CA 1
ATOM 2047 C C . LEU A 1 262 ? 4.370 -3.528 -20.277 1.00 94.12 262 LEU A C 1
ATOM 2049 O O . LEU A 1 262 ? 3.627 -3.281 -21.232 1.00 94.12 262 LEU A O 1
ATOM 2053 N N . LYS A 1 263 ? 5.351 -4.433 -20.371 1.00 92.31 263 LYS A N 1
ATOM 2054 C CA . LYS A 1 263 ? 5.640 -5.201 -21.592 1.00 92.31 263 LYS A CA 1
ATOM 2055 C C . LYS A 1 263 ? 4.450 -6.054 -22.036 1.00 92.31 263 LYS A C 1
ATOM 2057 O O . LYS A 1 263 ? 4.151 -6.142 -23.230 1.00 92.31 263 LYS A O 1
ATOM 2062 N N . SER A 1 264 ? 3.748 -6.693 -21.097 1.00 90.56 264 SER A N 1
ATOM 2063 C CA . SER A 1 264 ? 2.556 -7.490 -21.415 1.00 90.56 264 SER A CA 1
ATOM 2064 C C . SER A 1 264 ? 1.390 -6.620 -21.908 1.00 90.56 264 SER A C 1
ATOM 2066 O O . SER A 1 264 ? 0.735 -6.975 -22.894 1.00 90.56 264 SER A O 1
ATOM 2068 N N . ARG A 1 265 ? 1.200 -5.436 -21.310 1.00 89.00 265 ARG A N 1
ATOM 2069 C CA . ARG A 1 265 ? 0.195 -4.441 -21.709 1.00 89.00 265 ARG A CA 1
ATOM 2070 C C . ARG A 1 265 ? 0.452 -3.910 -23.122 1.00 89.00 265 ARG A C 1
ATOM 2072 O O . ARG A 1 265 ? -0.473 -3.874 -23.935 1.00 89.00 265 ARG A O 1
ATOM 2079 N N . GLY A 1 266 ? 1.707 -3.596 -23.454 1.00 82.50 266 GLY A N 1
ATOM 2080 C CA . GLY A 1 266 ? 2.109 -3.171 -24.802 1.00 82.50 266 GLY A CA 1
ATOM 2081 C C . GLY A 1 266 ? 1.815 -4.228 -25.875 1.00 82.50 266 GLY A C 1
ATOM 2082 O O . GLY A 1 266 ? 1.222 -3.926 -26.914 1.00 82.50 266 GLY A O 1
ATOM 2083 N N . ARG A 1 267 ? 2.127 -5.501 -25.595 1.00 80.38 267 ARG A N 1
ATOM 2084 C CA . ARG A 1 267 ? 1.812 -6.624 -26.501 1.00 80.38 267 ARG A CA 1
ATOM 2085 C C . ARG A 1 267 ? 0.309 -6.814 -26.706 1.00 80.38 267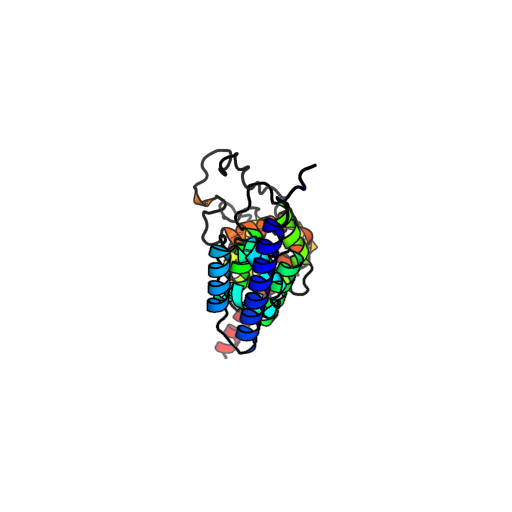 ARG A C 1
ATOM 2087 O O . ARG A 1 267 ? -0.130 -7.068 -27.829 1.00 80.38 267 ARG A O 1
ATOM 2094 N N . ALA A 1 268 ? -0.486 -6.686 -25.644 1.00 79.88 268 ALA A N 1
ATOM 2095 C CA . ALA A 1 268 ? -1.941 -6.792 -25.733 1.00 79.88 268 ALA A CA 1
ATOM 2096 C C . ALA A 1 268 ? -2.546 -5.680 -26.610 1.00 79.88 268 ALA A C 1
ATOM 2098 O O . ALA A 1 268 ? -3.454 -5.950 -27.402 1.00 79.88 268 ALA A O 1
ATOM 2099 N N . ALA A 1 269 ? -2.019 -4.455 -26.523 1.00 75.56 269 ALA A N 1
ATOM 2100 C CA . ALA A 1 269 ? -2.429 -3.343 -27.378 1.00 75.56 269 ALA A CA 1
ATOM 2101 C C . ALA A 1 269 ? -2.088 -3.600 -28.859 1.00 75.56 269 ALA A C 1
ATOM 2103 O O . ALA A 1 269 ? -2.963 -3.483 -29.718 1.00 75.56 269 ALA A O 1
ATOM 2104 N N . GLN A 1 270 ? -0.863 -4.046 -29.162 1.00 73.06 270 GLN A N 1
ATOM 2105 C CA . GLN A 1 270 ? -0.435 -4.374 -30.531 1.00 73.06 270 GLN A CA 1
ATOM 2106 C C . GLN A 1 270 ? -1.270 -5.507 -31.153 1.00 73.06 270 GLN A C 1
ATOM 2108 O O . GLN A 1 270 ? -1.723 -5.393 -32.292 1.00 73.06 270 GLN A O 1
ATOM 2113 N N . GLY A 1 271 ? -1.555 -6.571 -30.393 1.00 69.62 271 GLY A N 1
ATOM 2114 C CA . GLY A 1 271 ? -2.368 -7.696 -30.868 1.00 69.62 271 GLY A CA 1
ATOM 2115 C C . GLY A 1 271 ? -3.826 -7.333 -31.181 1.00 69.62 271 GLY A C 1
ATOM 2116 O O . GLY A 1 271 ? -4.430 -7.939 -32.069 1.00 69.62 271 GLY A O 1
ATOM 2117 N N . ARG A 1 272 ? -4.400 -6.334 -30.493 1.00 68.31 272 ARG A N 1
ATOM 2118 C CA . ARG A 1 272 ? -5.738 -5.796 -30.810 1.00 68.31 272 ARG A CA 1
ATOM 2119 C C . ARG A 1 272 ? -5.730 -4.991 -32.109 1.00 68.31 272 ARG A C 1
ATOM 2121 O O . ARG A 1 272 ? -6.632 -5.172 -32.922 1.00 68.31 272 ARG A O 1
ATOM 2128 N N . VAL A 1 273 ? -4.698 -4.176 -32.338 1.00 71.06 273 VAL A N 1
ATOM 2129 C CA . VAL A 1 273 ? -4.535 -3.410 -33.587 1.00 71.06 273 VAL A CA 1
ATOM 2130 C C . VAL A 1 273 ? -4.391 -4.349 -34.787 1.00 71.06 273 VAL A C 1
ATOM 2132 O O . VAL A 1 273 ? -5.091 -4.176 -35.778 1.00 71.06 273 VAL A O 1
ATOM 2135 N N . SER A 1 274 ? -3.576 -5.404 -34.690 1.00 61.38 274 SER A N 1
ATOM 2136 C CA . SER A 1 274 ? -3.412 -6.372 -35.787 1.00 61.38 274 SER A CA 1
ATOM 2137 C C . SER A 1 274 ? -4.677 -7.184 -36.103 1.00 61.38 274 SER A C 1
ATOM 2139 O O . SER A 1 274 ? -4.824 -7.647 -37.229 1.00 61.38 274 SER A O 1
ATOM 2141 N N . ARG A 1 275 ? -5.595 -7.367 -35.140 1.00 64.25 275 ARG A N 1
ATOM 2142 C CA . ARG A 1 275 ? -6.870 -8.085 -35.344 1.00 64.25 275 ARG A CA 1
ATOM 2143 C C . ARG A 1 275 ? -8.010 -7.201 -35.851 1.00 64.25 275 ARG A C 1
ATOM 2145 O O . ARG A 1 275 ? -8.931 -7.732 -36.451 1.00 64.25 275 ARG A O 1
ATOM 2152 N N . GLY A 1 276 ? -7.968 -5.890 -35.612 1.00 53.94 276 GLY A N 1
ATOM 2153 C CA . GLY A 1 276 ? -8.980 -4.942 -36.101 1.00 53.94 276 GLY A CA 1
ATOM 2154 C C . GLY A 1 276 ? -8.789 -4.497 -37.557 1.00 53.94 276 GLY A C 1
ATOM 2155 O O . GLY A 1 276 ? -9.626 -3.769 -38.080 1.00 53.94 276 GLY A O 1
ATOM 2156 N N . VAL A 1 277 ? -7.688 -4.905 -38.196 1.00 54.25 277 VAL A N 1
ATOM 2157 C CA . VAL A 1 277 ? -7.328 -4.574 -39.590 1.00 54.25 277 VAL A CA 1
ATOM 2158 C C . VAL A 1 277 ? -7.514 -5.788 -40.527 1.00 54.25 277 VAL A C 1
ATOM 2160 O O . VAL A 1 277 ? -7.132 -5.733 -41.693 1.00 54.25 277 VAL A O 1
ATOM 2163 N N . ALA A 1 278 ? -8.107 -6.883 -40.033 1.00 44.69 278 ALA A N 1
ATOM 2164 C CA . ALA A 1 278 ? -8.426 -8.089 -40.802 1.00 44.69 278 ALA A CA 1
ATOM 2165 C C . ALA A 1 278 ? -9.915 -8.160 -41.165 1.00 44.69 278 ALA A C 1
ATOM 2167 O O . ALA A 1 278 ? -10.749 -7.868 -40.277 1.00 44.69 278 ALA A O 1
#